Protein AF-A0A9P5WS89-F1 (afdb_monomer)

pLDDT: mean 82.89, std 13.04, range [36.84, 94.75]

Secondary structure (DSSP, 8-state):
-HHHHHHHHHHHHHHHHHHHHHHHHHHHHHHHHHHTS--HHHHHHHHHHHS-TT---EEEEEEEEEE-EEETTBSS--EEEEEEEETT--EEEEPPPEETTT--HHHHHHHH-GGGTS-TT-EEE--GGGHHHHHHHHHT-SS----PPPHHHHHHHHHHHHHHHHHHHHHHHHHHHH-GGG-SSS-EEES-HHHHHHHHHHHHHHHHHHHHHHHTT----TTTGGGPPTT-----

Sequence (236 aa):
MRKVKDFVQHRLGIIPVFLTVLYNLDGKLTSCLTEMCSSIKVRLLCSRPINPETFKHITLHVDGHDSRVAYRNADKSGFRTQVCCDMDSMMVFASQPAECHDFDDGTMLSKVAIDQKIHHLDCLALDGGYTLHLEGIIAASDTLTSIELSEEEKVRYDAVFSSLRSKIEGFFSDMQTTFAKFSYTLMNRVADRSVFSLQYKLCFLLCDIKRMVALCNISTEPHHSHWVQDDFDYPD

Nearest PDB structures (foldseek):
  6woo-assembly1_BB  TM=2.705E-01  e=7.087E+00  Saccharomyces cerevisiae
  7r81-assembly1_C2  TM=2.011E-01  e=6.314E+00  Neurospora crassa

Foldseek 3Di:
DVVVVVVVVVVVVVVVVVVVVLVVLLVVLLCCLQPVLDDPVRLQVLQQVLADPVDRHQFKEKDKAWFQEQEPNPPGWTWIKIWMATSLRQTNDIHQTDTPVVDDNLNNLLPRLVVVRDDLRHDYDYDPVNVVNVVVSQVVDPRDDDDDADPVNVVRCCVSVVVVVVVNVVLQVVLCVLEVNRDPVDYYYDHDSSVVSSQVSVSSSVSSVVSSCVVVVPDDDPVNVVVDDDNDYDDD

Structure (mmCIF, N/CA/C/O backbone):
data_AF-A0A9P5WS89-F1
#
_entry.id   AF-A0A9P5WS89-F1
#
loop_
_atom_site.group_PDB
_atom_site.id
_atom_site.type_symbol
_atom_site.label_atom_id
_atom_site.label_alt_id
_atom_site.label_comp_id
_atom_site.label_asym_id
_atom_site.label_entity_id
_atom_site.label_seq_id
_atom_site.pdbx_PDB_ins_code
_atom_site.Cartn_x
_atom_site.Cartn_y
_atom_site.Cartn_z
_atom_site.occupancy
_atom_site.B_iso_or_equiv
_atom_site.auth_seq_id
_atom_site.auth_comp_id
_atom_site.auth_asym_id
_atom_site.auth_atom_id
_atom_site.pdbx_PDB_model_num
ATOM 1 N N . MET A 1 1 ? 5.033 0.238 -51.485 1.00 46.91 1 MET A N 1
ATOM 2 C CA . MET A 1 1 ? 3.816 0.428 -50.656 1.00 46.91 1 MET A CA 1
ATOM 3 C C . MET A 1 1 ? 3.275 -0.847 -49.992 1.00 46.91 1 MET A C 1
ATOM 5 O O . MET A 1 1 ? 2.835 -0.727 -48.860 1.00 46.91 1 MET A O 1
ATOM 9 N N . ARG A 1 2 ? 3.327 -2.054 -50.594 1.00 39.31 2 ARG A N 1
ATOM 10 C CA . ARG A 1 2 ? 2.859 -3.302 -49.926 1.00 39.31 2 ARG A CA 1
ATOM 11 C C . ARG A 1 2 ? 3.582 -3.629 -48.605 1.00 39.31 2 ARG A C 1
ATOM 13 O O . ARG A 1 2 ? 2.917 -3.834 -47.604 1.00 39.31 2 ARG A O 1
ATOM 20 N N . LYS A 1 3 ? 4.916 -3.504 -48.554 1.00 41.97 3 LYS A N 1
ATOM 21 C CA . LYS A 1 3 ? 5.717 -3.759 -47.334 1.00 41.97 3 LYS A CA 1
ATOM 22 C C . LYS A 1 3 ? 5.404 -2.844 -46.134 1.00 41.97 3 LYS A C 1
ATOM 24 O O . LYS A 1 3 ? 5.711 -3.208 -45.009 1.00 41.97 3 LYS A O 1
ATOM 29 N N . VAL A 1 4 ? 4.798 -1.672 -46.355 1.00 43.00 4 VAL A N 1
ATOM 30 C CA . VAL A 1 4 ? 4.414 -0.743 -45.271 1.00 43.00 4 VAL A CA 1
ATOM 31 C C . VAL A 1 4 ? 3.049 -1.118 -44.689 1.00 43.00 4 VAL A C 1
ATOM 33 O O . VAL A 1 4 ? 2.860 -1.015 -43.484 1.00 43.00 4 VAL A O 1
ATOM 36 N N . LYS A 1 5 ? 2.120 -1.625 -45.514 1.00 36.84 5 LYS A N 1
ATOM 37 C CA . LYS A 1 5 ? 0.823 -2.124 -45.032 1.00 36.84 5 LYS A CA 1
ATOM 38 C C . LYS A 1 5 ? 0.985 -3.371 -44.163 1.00 36.84 5 LYS A C 1
ATOM 40 O O . LYS A 1 5 ? 0.418 -3.394 -43.079 1.00 36.84 5 LYS A O 1
ATOM 45 N N . ASP A 1 6 ? 1.827 -4.321 -44.568 1.00 40.44 6 ASP A N 1
ATOM 46 C CA . ASP A 1 6 ? 2.063 -5.541 -43.781 1.00 40.44 6 ASP A CA 1
ATOM 47 C C . ASP A 1 6 ? 2.766 -5.232 -42.443 1.00 40.44 6 ASP A C 1
ATOM 49 O O . ASP A 1 6 ? 2.432 -5.808 -41.412 1.00 40.44 6 ASP A O 1
ATOM 53 N N . PHE A 1 7 ? 3.674 -4.247 -42.417 1.00 44.00 7 PHE A N 1
ATOM 54 C CA . PHE A 1 7 ? 4.349 -3.802 -41.191 1.00 44.00 7 PHE A CA 1
ATOM 55 C C . PHE A 1 7 ? 3.406 -3.073 -40.216 1.00 44.00 7 PHE A C 1
ATOM 57 O O . PHE A 1 7 ? 3.477 -3.270 -39.001 1.00 44.00 7 PHE A O 1
ATOM 64 N N . VAL A 1 8 ? 2.492 -2.252 -40.742 1.00 45.72 8 VAL A N 1
ATOM 65 C CA . VAL A 1 8 ? 1.487 -1.529 -39.948 1.00 45.72 8 VAL A CA 1
ATOM 66 C C . VAL A 1 8 ? 0.415 -2.487 -39.421 1.00 45.72 8 VAL A C 1
ATOM 68 O O . VAL A 1 8 ? 0.040 -2.400 -38.256 1.00 45.72 8 VAL A O 1
ATOM 71 N N . GLN A 1 9 ? -0.021 -3.459 -40.222 1.00 43.34 9 GLN A N 1
ATOM 72 C CA . GLN A 1 9 ? -1.044 -4.431 -39.832 1.00 43.34 9 GLN A CA 1
ATOM 73 C C . GLN A 1 9 ? -0.523 -5.437 -38.788 1.00 43.34 9 GLN A C 1
ATOM 75 O O . GLN A 1 9 ? -1.257 -5.799 -37.870 1.00 43.34 9 GLN A O 1
ATOM 80 N N . HIS A 1 10 ? 0.766 -5.800 -38.840 1.00 47.44 10 HIS A N 1
ATOM 81 C CA . HIS A 1 10 ? 1.383 -6.659 -37.827 1.00 47.44 10 HIS A CA 1
ATOM 82 C C . HIS A 1 10 ? 1.580 -5.937 -36.482 1.00 47.44 10 HIS A C 1
ATOM 84 O O . HIS A 1 10 ? 1.310 -6.528 -35.439 1.00 47.44 10 HIS A O 1
ATOM 90 N N . ARG A 1 11 ? 1.970 -4.649 -36.473 1.00 45.53 11 ARG A N 1
ATOM 91 C CA . ARG A 1 11 ? 2.069 -3.858 -35.227 1.00 45.53 11 ARG A CA 1
ATOM 92 C C . ARG A 1 11 ? 0.707 -3.503 -34.629 1.00 45.53 11 ARG A C 1
ATOM 94 O O . ARG A 1 11 ? 0.563 -3.557 -33.412 1.00 45.53 11 ARG A O 1
ATOM 101 N N . LEU A 1 12 ? -0.295 -3.194 -35.454 1.00 46.31 12 LEU A N 1
ATOM 102 C CA . LEU A 1 12 ? -1.648 -2.878 -34.978 1.00 46.31 12 LEU A CA 1
ATOM 103 C C . LEU A 1 12 ? -2.380 -4.090 -34.386 1.00 46.31 12 LEU A C 1
ATOM 105 O O . LEU A 1 12 ? -3.271 -3.893 -33.573 1.00 46.31 12 LEU A O 1
ATOM 109 N N . GLY A 1 13 ? -2.003 -5.323 -34.745 1.00 48.78 13 GLY A N 1
ATOM 110 C CA . GLY A 1 13 ? -2.504 -6.542 -34.094 1.00 48.78 13 GLY A CA 1
ATOM 111 C C . GLY A 1 13 ? -1.768 -6.913 -32.798 1.00 48.78 13 GLY A C 1
ATOM 112 O O . GLY A 1 13 ? -2.362 -7.511 -31.907 1.00 48.78 13 GLY A O 1
ATOM 113 N N . ILE A 1 14 ? -0.494 -6.525 -32.659 1.00 53.91 14 ILE A N 1
ATOM 114 C CA . ILE A 1 14 ? 0.326 -6.802 -31.463 1.00 53.91 14 ILE A CA 1
ATOM 115 C C . ILE A 1 14 ? -0.012 -5.843 -30.313 1.00 53.91 14 ILE A C 1
ATOM 117 O O . ILE A 1 14 ? -0.029 -6.261 -29.158 1.00 53.91 14 ILE A O 1
ATOM 121 N N . ILE A 1 15 ? -0.326 -4.578 -30.612 1.00 57.75 15 ILE A N 1
ATOM 122 C CA . ILE A 1 15 ? -0.642 -3.563 -29.592 1.00 57.75 15 ILE A CA 1
ATOM 123 C C . ILE A 1 15 ? -1.869 -3.953 -28.732 1.00 57.75 15 ILE A C 1
ATOM 125 O O . ILE A 1 15 ? -1.746 -3.925 -27.509 1.00 57.75 15 ILE A O 1
ATOM 129 N N . PRO A 1 16 ? -3.014 -4.393 -29.296 1.00 61.62 16 PRO A N 1
ATOM 130 C CA . PRO A 1 16 ? -4.170 -4.830 -28.510 1.00 61.62 16 PRO A CA 1
ATOM 131 C C . PRO A 1 16 ? -3.878 -6.050 -27.634 1.00 61.62 16 PRO A C 1
ATOM 133 O O . PRO A 1 16 ? -4.325 -6.108 -26.490 1.00 61.62 16 PRO A O 1
ATOM 136 N N . VAL A 1 17 ? -3.109 -7.014 -28.149 1.00 65.69 17 VAL A N 1
ATOM 137 C CA . VAL A 1 17 ? -2.744 -8.231 -27.409 1.00 65.69 17 VAL A CA 1
ATOM 138 C C . VAL A 1 17 ? -1.813 -7.891 -26.249 1.00 65.69 17 VAL A C 1
ATOM 140 O O . VAL A 1 17 ? -2.052 -8.327 -25.128 1.00 65.69 17 VAL A O 1
ATOM 143 N N . PHE A 1 18 ? -0.794 -7.066 -26.488 1.00 67.50 18 PHE A N 1
ATOM 144 C CA . PHE A 1 18 ? 0.142 -6.635 -25.453 1.00 67.50 18 PHE A CA 1
ATOM 145 C C . PHE A 1 18 ? -0.557 -5.837 -24.345 1.00 67.50 18 PHE A C 1
ATOM 147 O O . PHE A 1 18 ? -0.382 -6.142 -23.169 1.00 67.50 18 PHE A O 1
ATOM 154 N N . LEU A 1 19 ? -1.427 -4.889 -24.708 1.00 67.75 19 LEU A N 1
ATOM 155 C CA . LEU A 1 19 ? -2.223 -4.129 -23.738 1.00 67.75 19 LEU A CA 1
ATOM 156 C C . LEU A 1 19 ? -3.156 -5.031 -22.921 1.00 67.75 19 LEU A C 1
ATOM 158 O O . LEU A 1 19 ? -3.284 -4.846 -21.714 1.00 67.75 1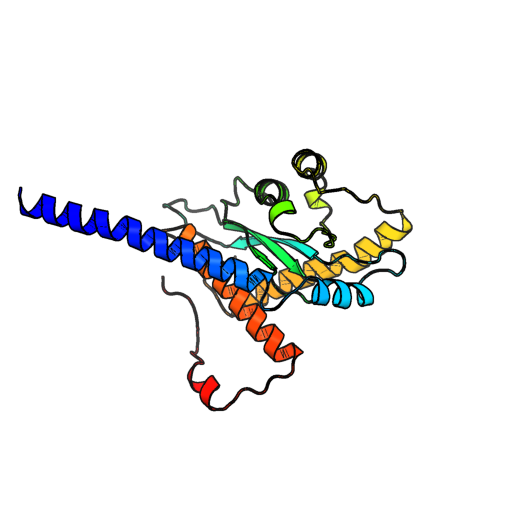9 LEU A O 1
ATOM 162 N N . THR A 1 20 ? -3.755 -6.042 -23.555 1.00 73.44 20 THR A N 1
ATOM 163 C CA . THR A 1 20 ? -4.607 -7.025 -22.871 1.00 73.44 20 THR A CA 1
ATOM 164 C C . THR A 1 20 ? -3.804 -7.869 -21.879 1.00 73.44 20 THR A C 1
ATOM 166 O O . THR A 1 20 ? -4.263 -8.117 -20.768 1.00 73.44 20 THR A O 1
ATOM 169 N N . VAL A 1 21 ? -2.590 -8.293 -22.245 1.00 77.19 21 VAL A N 1
ATOM 170 C CA . VAL A 1 21 ? -1.697 -9.041 -21.345 1.00 77.19 21 VAL A CA 1
ATOM 171 C C . VAL A 1 21 ? -1.290 -8.188 -20.145 1.00 77.19 21 VAL A C 1
ATOM 173 O O . VAL A 1 21 ? -1.387 -8.670 -19.018 1.00 77.19 21 VAL A O 1
ATOM 176 N N . LEU A 1 22 ? -0.893 -6.929 -20.362 1.00 79.31 22 LEU A N 1
ATOM 177 C CA . LEU A 1 22 ? -0.527 -6.020 -19.271 1.00 79.31 22 LEU A CA 1
ATOM 178 C C . LEU A 1 22 ? -1.706 -5.754 -18.333 1.00 79.31 22 LEU A C 1
ATOM 180 O O . LEU A 1 22 ? -1.543 -5.837 -17.120 1.00 79.31 22 LEU A O 1
ATOM 184 N N . TYR A 1 23 ? -2.897 -5.501 -18.879 1.00 81.56 23 TYR A N 1
ATOM 185 C CA . TYR A 1 23 ? -4.105 -5.284 -18.082 1.00 81.56 23 TYR A CA 1
ATOM 186 C C . TYR A 1 23 ? -4.472 -6.518 -17.246 1.00 81.56 23 TYR A C 1
ATOM 188 O O . TYR A 1 23 ? -4.736 -6.414 -16.049 1.00 81.56 23 TYR A O 1
ATOM 196 N N . ASN A 1 24 ? -4.423 -7.705 -17.855 1.00 87.62 24 ASN A N 1
ATOM 197 C CA . ASN A 1 24 ? -4.694 -8.958 -17.155 1.00 87.62 24 ASN A CA 1
ATOM 198 C C . ASN A 1 24 ? -3.660 -9.242 -16.059 1.00 87.62 24 ASN A C 1
ATOM 200 O O . ASN A 1 24 ? -4.013 -9.784 -15.012 1.00 87.62 24 ASN A O 1
ATOM 204 N N . LEU A 1 25 ? -2.389 -8.908 -16.293 1.00 90.75 25 LEU A N 1
ATOM 205 C CA . LEU A 1 25 ? -1.341 -9.066 -15.291 1.00 90.75 25 LEU A CA 1
ATOM 206 C C . LEU A 1 25 ? -1.520 -8.078 -14.135 1.00 90.75 25 LEU A C 1
ATOM 208 O O . LEU A 1 25 ? -1.396 -8.485 -12.984 1.00 90.75 25 LEU A O 1
ATOM 212 N N . ASP A 1 26 ? -1.870 -6.824 -14.425 1.00 91.38 26 ASP A N 1
ATOM 213 C CA . ASP A 1 26 ? -2.118 -5.802 -13.403 1.00 91.38 26 ASP A CA 1
ATOM 214 C C . ASP A 1 26 ? -3.264 -6.210 -12.477 1.00 91.38 26 ASP A C 1
ATOM 216 O O . ASP A 1 26 ? -3.110 -6.203 -11.256 1.00 91.38 26 ASP A O 1
ATOM 220 N N . GLY A 1 27 ? -4.379 -6.661 -13.061 1.00 91.25 27 GLY A N 1
ATOM 221 C CA . GLY A 1 27 ? -5.523 -7.162 -12.304 1.00 91.25 27 GLY A CA 1
ATOM 222 C C . GLY A 1 27 ? -5.1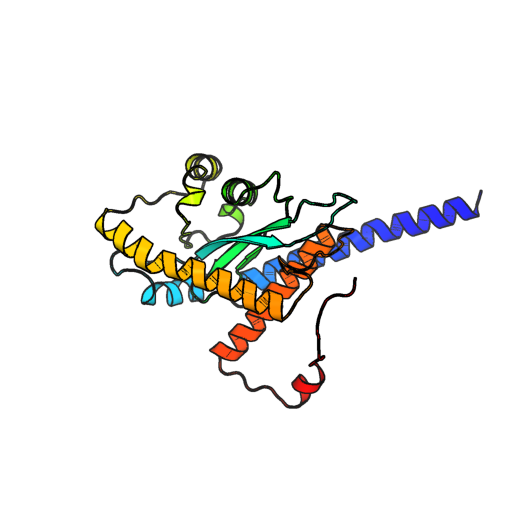63 -8.356 -11.417 1.00 91.25 27 GLY A C 1
ATOM 223 O O . GLY A 1 27 ? -5.574 -8.404 -10.258 1.00 91.25 27 GLY A O 1
ATOM 224 N N . LYS A 1 28 ? -4.343 -9.289 -11.922 1.00 93.88 28 LYS A N 1
ATOM 225 C CA . LYS A 1 28 ? -3.852 -10.431 -11.134 1.00 93.88 28 LYS A CA 1
ATOM 226 C C . LYS A 1 28 ? -2.951 -9.998 -9.984 1.00 93.88 28 LYS A C 1
ATOM 228 O O . LYS A 1 28 ? -3.161 -10.457 -8.870 1.00 93.88 28 LYS A O 1
ATOM 233 N N . LEU A 1 29 ? -1.979 -9.119 -10.231 1.00 94.75 29 LEU A N 1
ATOM 234 C CA . LEU A 1 29 ? -1.090 -8.618 -9.180 1.00 94.75 29 LEU A CA 1
ATOM 235 C C . LEU A 1 29 ? -1.874 -7.868 -8.104 1.00 94.75 29 LEU A C 1
ATOM 237 O O . LEU A 1 29 ? -1.637 -8.088 -6.922 1.00 94.75 29 LEU A O 1
ATOM 241 N N . THR A 1 30 ? -2.840 -7.037 -8.497 1.00 92.44 30 THR A N 1
ATOM 242 C CA . THR A 1 30 ? -3.718 -6.348 -7.546 1.00 92.44 30 THR A CA 1
ATOM 243 C C . THR A 1 30 ? -4.537 -7.331 -6.713 1.00 92.44 30 THR A C 1
ATOM 245 O O . THR A 1 30 ? -4.556 -7.188 -5.497 1.00 92.44 30 THR A O 1
ATOM 248 N N . SER A 1 31 ? -5.146 -8.353 -7.321 1.00 92.69 31 SER A N 1
ATOM 249 C CA . SER A 1 31 ? -5.863 -9.395 -6.570 1.00 92.69 31 SER A CA 1
ATOM 250 C C . SER A 1 31 ? -4.935 -10.138 -5.601 1.00 92.69 31 SER A C 1
ATOM 252 O O . SER A 1 31 ? -5.285 -10.305 -4.436 1.00 92.69 31 SER A O 1
ATOM 254 N N . CYS A 1 32 ? -3.722 -10.501 -6.031 1.00 94.75 32 CYS A N 1
ATOM 255 C CA . CYS A 1 32 ? -2.758 -11.167 -5.159 1.00 94.75 32 CYS A CA 1
ATOM 256 C C . CYS A 1 32 ? -2.331 -10.293 -3.969 1.00 94.75 32 CYS A C 1
ATOM 258 O O . CYS A 1 32 ? -2.314 -10.795 -2.850 1.00 94.75 32 CYS A O 1
ATOM 260 N N . LEU A 1 33 ? -2.030 -9.006 -4.178 1.00 93.56 33 LEU A N 1
ATOM 261 C CA . LEU A 1 33 ? -1.706 -8.080 -3.080 1.00 93.56 33 LEU A CA 1
ATOM 262 C C . LEU A 1 33 ? -2.858 -7.983 -2.070 1.00 93.56 33 LEU A C 1
ATOM 264 O O . LEU A 1 33 ? -2.650 -8.021 -0.863 1.00 93.56 33 LEU A O 1
ATOM 268 N N . THR A 1 34 ? -4.097 -7.923 -2.559 1.00 90.50 34 THR A N 1
ATOM 269 C CA . THR A 1 34 ? -5.268 -7.772 -1.690 1.00 90.50 34 THR A CA 1
ATOM 270 C C . THR A 1 34 ? -5.629 -9.047 -0.918 1.00 90.50 34 THR A C 1
ATOM 272 O O . THR A 1 34 ? -6.148 -8.942 0.192 1.00 90.50 34 THR A O 1
ATOM 275 N N . GLU A 1 35 ? -5.386 -10.236 -1.479 1.00 90.31 35 GLU A N 1
ATOM 276 C CA . GLU A 1 35 ? -5.994 -11.481 -0.977 1.00 90.31 35 GLU A CA 1
ATOM 277 C C . GLU A 1 35 ? -5.003 -12.572 -0.548 1.00 90.31 35 GLU A C 1
ATOM 279 O O . GLU A 1 35 ? -5.383 -13.480 0.192 1.00 90.31 35 GLU A O 1
ATOM 284 N N . MET A 1 36 ? -3.751 -12.542 -1.019 1.00 92.31 36 MET A N 1
ATOM 285 C CA . MET A 1 36 ? -2.836 -13.678 -0.852 1.00 92.31 36 MET A CA 1
ATOM 286 C C . MET A 1 36 ? -2.194 -13.719 0.537 1.00 92.31 36 MET A C 1
ATOM 288 O O . MET A 1 36 ? -2.180 -14.767 1.180 1.00 92.31 36 MET A O 1
ATOM 292 N N . CYS A 1 37 ? -1.657 -12.584 0.989 1.00 92.12 37 CYS A N 1
ATOM 293 C CA . CYS A 1 37 ? -0.942 -12.467 2.265 1.00 92.12 37 CYS A CA 1
ATOM 294 C C . CYS A 1 37 ? -1.752 -11.723 3.334 1.00 92.12 37 CYS A C 1
ATOM 296 O O . CYS A 1 37 ? -1.395 -11.753 4.507 1.00 92.12 37 CYS A O 1
ATOM 298 N N . SER A 1 38 ? -2.860 -11.090 2.942 1.00 92.69 38 SER A N 1
ATOM 299 C CA . SER A 1 38 ? -3.754 -10.363 3.835 1.00 92.69 38 SER A CA 1
ATOM 300 C C . SER A 1 38 ? -5.209 -10.726 3.545 1.00 92.69 38 SER A C 1
ATOM 302 O O . SER A 1 38 ? -5.584 -11.099 2.439 1.00 92.69 38 SER A O 1
ATOM 304 N N . SER A 1 39 ? -6.052 -10.659 4.569 1.00 93.19 39 SER A N 1
ATOM 305 C CA . SER A 1 39 ? -7.503 -10.812 4.435 1.00 93.19 39 SER A CA 1
ATOM 306 C C . SER A 1 39 ? -8.190 -10.012 5.526 1.00 93.19 39 SER A C 1
ATOM 308 O O . SER A 1 39 ? -7.588 -9.722 6.558 1.00 93.19 39 SER A O 1
ATOM 310 N N . ILE A 1 40 ? -9.478 -9.694 5.372 1.00 93.44 40 ILE A N 1
ATOM 311 C CA . ILE A 1 40 ? -10.196 -8.972 6.433 1.00 93.44 40 ILE A CA 1
ATOM 312 C C . ILE A 1 40 ? -10.147 -9.700 7.787 1.00 93.44 40 ILE A C 1
ATOM 314 O O . ILE A 1 40 ? -10.023 -9.062 8.827 1.00 93.44 40 ILE A O 1
ATOM 318 N N . LYS A 1 41 ? -10.163 -11.039 7.792 1.00 93.38 41 LYS A N 1
ATOM 319 C CA . LYS A 1 41 ? -10.047 -11.823 9.030 1.00 93.38 41 LYS A CA 1
ATOM 320 C C . LYS A 1 41 ? -8.678 -11.650 9.680 1.00 93.38 41 LYS A C 1
ATOM 322 O O . LYS A 1 41 ? -8.624 -11.420 10.881 1.00 93.38 41 LYS A O 1
ATOM 327 N N . VAL A 1 42 ? -7.603 -11.747 8.895 1.00 91.56 42 VAL A N 1
ATOM 328 C CA . VAL A 1 42 ? -6.228 -11.546 9.382 1.00 91.56 42 VAL A CA 1
ATOM 329 C C . VAL A 1 42 ? -6.078 -10.126 9.918 1.00 91.56 42 VAL A C 1
ATOM 331 O O . VAL A 1 42 ? -5.745 -9.952 11.083 1.00 91.56 42 VAL A O 1
ATOM 334 N N . ARG A 1 43 ? -6.471 -9.117 9.136 1.00 93.44 43 ARG A N 1
ATOM 335 C CA . ARG A 1 43 ? -6.364 -7.704 9.519 1.00 93.44 43 ARG A CA 1
ATOM 336 C C . ARG A 1 43 ? -7.095 -7.378 10.824 1.00 93.44 43 ARG A C 1
ATOM 338 O O . ARG A 1 43 ? -6.520 -6.730 11.691 1.00 93.44 43 ARG A O 1
ATOM 345 N N . LEU A 1 44 ? -8.317 -7.886 11.012 1.00 92.31 44 LEU A N 1
ATOM 346 C CA . LEU A 1 44 ? -9.084 -7.708 12.255 1.00 92.31 44 LEU A CA 1
ATOM 347 C C . LEU A 1 44 ? -8.507 -8.466 13.460 1.00 92.31 44 LEU A C 1
ATOM 349 O O . LEU A 1 44 ? -8.779 -8.098 14.604 1.00 92.31 44 LEU A O 1
ATOM 353 N N . LEU A 1 45 ? -7.787 -9.568 13.240 1.00 89.81 45 LEU A N 1
ATOM 354 C CA . LEU A 1 45 ? -7.125 -10.306 14.317 1.00 89.81 45 LEU A CA 1
ATOM 355 C C . LEU A 1 45 ? -5.830 -9.605 14.730 1.00 89.81 45 LEU A C 1
ATOM 357 O O . LEU A 1 45 ? -5.601 -9.431 15.925 1.00 89.81 45 LEU A O 1
ATOM 361 N N . CYS A 1 46 ? -5.042 -9.149 13.759 1.00 88.38 46 CYS A N 1
ATOM 362 C CA . CYS A 1 46 ? -3.747 -8.506 13.976 1.00 88.38 46 CYS A CA 1
ATOM 363 C C . CYS A 1 46 ? -3.876 -7.047 14.432 1.00 88.38 46 CYS A C 1
ATOM 365 O O . CYS A 1 46 ? -2.972 -6.515 15.068 1.00 88.38 46 CYS A O 1
ATOM 367 N N . SER A 1 47 ? -5.028 -6.410 14.208 1.00 87.62 47 SER A N 1
ATOM 368 C CA . SER A 1 47 ? -5.322 -5.080 14.746 1.00 87.62 47 SER A CA 1
ATOM 369 C C . SER A 1 47 ? -5.482 -5.071 16.270 1.00 87.62 47 SER A C 1
ATOM 371 O O . SER A 1 47 ? -5.113 -4.104 16.931 1.00 87.62 47 SER A O 1
ATOM 373 N N . ARG A 1 48 ? -6.039 -6.137 16.863 1.00 78.69 48 ARG A N 1
ATOM 374 C CA . ARG A 1 48 ? -6.406 -6.153 18.294 1.00 78.69 48 ARG A CA 1
ATOM 375 C C . ARG A 1 48 ? -5.223 -5.984 19.252 1.00 78.69 48 ARG A C 1
ATOM 377 O O . ARG A 1 48 ? -5.400 -5.260 20.223 1.00 78.69 48 ARG A O 1
ATOM 384 N N . PRO A 1 49 ? -4.058 -6.625 19.038 1.00 74.25 49 PRO A N 1
ATOM 385 C CA . PRO A 1 49 ? -2.912 -6.459 19.928 1.00 74.25 49 PRO A CA 1
ATOM 386 C C . PRO A 1 49 ? -2.229 -5.096 19.795 1.00 74.25 49 PRO A C 1
ATOM 388 O O . PRO A 1 49 ? -1.530 -4.685 20.714 1.00 74.25 49 PRO A O 1
ATOM 391 N N . ILE A 1 50 ? -2.380 -4.430 18.645 1.00 76.56 50 ILE A N 1
ATOM 392 C CA . ILE A 1 50 ? -1.678 -3.176 18.348 1.00 76.56 50 ILE A CA 1
ATOM 393 C C . ILE A 1 50 ? -2.520 -1.963 18.754 1.00 76.56 50 ILE A C 1
ATOM 395 O O . ILE A 1 50 ? -1.969 -0.933 19.141 1.00 76.56 50 ILE A O 1
ATOM 399 N N . ASN A 1 51 ? -3.846 -2.076 18.697 1.00 75.69 51 ASN A N 1
ATOM 400 C CA . ASN A 1 51 ? -4.710 -0.942 18.965 1.00 75.69 51 ASN A CA 1
ATOM 401 C C . ASN A 1 51 ? -4.953 -0.709 20.464 1.00 75.69 51 ASN A C 1
ATOM 403 O O . ASN A 1 51 ? -5.019 -1.659 21.247 1.00 75.69 51 ASN A O 1
ATOM 407 N N . PRO A 1 52 ? -5.170 0.554 20.869 1.00 70.50 52 PRO A N 1
ATOM 408 C CA . PRO A 1 52 ? -5.647 0.884 22.207 1.00 70.50 52 PRO A CA 1
ATOM 409 C C . PRO A 1 52 ? -6.947 0.159 22.580 1.00 70.50 52 PRO A C 1
ATOM 411 O O . PRO A 1 52 ? -7.822 -0.005 21.738 1.00 70.50 52 PRO A O 1
ATOM 414 N N . GLU A 1 53 ? -7.154 -0.171 23.860 1.00 68.62 53 GLU A N 1
ATOM 415 C CA . GLU A 1 53 ? -8.380 -0.860 24.322 1.00 68.62 53 GLU A CA 1
ATOM 416 C C . GLU A 1 53 ? -9.687 -0.126 23.964 1.00 68.62 53 GLU A C 1
ATOM 418 O O . GLU A 1 53 ? -10.722 -0.757 23.738 1.00 68.62 53 GLU A O 1
ATOM 423 N N . THR A 1 54 ? -9.645 1.207 23.892 1.00 67.62 54 THR A N 1
ATOM 424 C CA . THR A 1 54 ? -10.785 2.055 23.512 1.00 67.62 54 THR A CA 1
ATOM 425 C C . THR A 1 54 ? -11.051 2.054 22.004 1.00 67.62 54 THR A C 1
ATOM 427 O O . THR A 1 54 ? -12.163 2.354 21.580 1.00 67.62 54 THR A O 1
ATOM 430 N N . PHE A 1 55 ? -10.077 1.636 21.190 1.00 68.81 55 PHE A N 1
ATOM 431 C CA . PHE A 1 55 ? -10.097 1.748 19.737 1.00 68.81 55 PHE A CA 1
ATOM 432 C C . PHE A 1 55 ? -9.957 0.370 19.079 1.00 68.81 55 PHE A C 1
ATOM 434 O O . PHE A 1 55 ? -8.885 -0.215 19.015 1.00 68.81 55 PHE A O 1
ATOM 441 N N . LYS A 1 56 ? -11.054 -0.218 18.595 1.00 69.06 56 LYS A N 1
ATOM 442 C CA . LYS A 1 56 ? -11.057 -1.674 18.349 1.00 69.06 56 LYS A CA 1
ATOM 443 C C . LYS A 1 56 ? -10.299 -2.160 17.105 1.00 69.06 56 LYS A C 1
ATOM 445 O O . LYS A 1 56 ? -9.935 -3.336 17.081 1.00 69.06 56 LYS A O 1
ATOM 450 N N . HIS A 1 57 ? -10.116 -1.354 16.053 1.00 80.81 57 HIS A N 1
ATOM 451 C CA . HIS A 1 57 ? -9.899 -1.963 14.730 1.00 80.81 57 HIS A CA 1
ATOM 452 C C . HIS A 1 57 ? -9.213 -1.118 13.641 1.00 80.81 57 HIS A C 1
ATOM 454 O O . HIS A 1 57 ? -9.567 -1.309 12.488 1.00 80.81 57 HIS A O 1
ATOM 460 N N . ILE A 1 58 ? -8.200 -0.280 13.925 1.00 88.94 58 ILE A N 1
ATOM 461 C CA . ILE A 1 58 ? -7.282 0.146 12.840 1.00 88.94 58 ILE A CA 1
ATOM 462 C C . ILE A 1 58 ? -6.735 -1.111 12.170 1.00 88.94 58 ILE A C 1
ATOM 464 O O . ILE A 1 58 ? -6.050 -1.902 12.818 1.00 88.94 58 ILE A O 1
ATOM 468 N N . THR A 1 59 ? -7.080 -1.311 10.905 1.00 92.38 59 THR A N 1
ATOM 469 C CA . THR A 1 59 ? -6.661 -2.480 10.127 1.00 92.38 59 THR A CA 1
ATOM 470 C C . THR A 1 59 ? -5.647 -2.120 9.061 1.00 92.38 59 THR A C 1
ATOM 472 O O . THR A 1 59 ? -4.906 -2.999 8.620 1.00 92.38 59 THR A O 1
ATOM 475 N N . LEU A 1 60 ? -5.637 -0.856 8.640 1.00 93.06 60 LEU A N 1
ATOM 476 C CA . LEU A 1 60 ? -4.884 -0.367 7.501 1.00 93.06 60 LEU A CA 1
ATOM 477 C C . LEU A 1 60 ? -4.236 0.982 7.808 1.00 93.06 60 LEU A C 1
ATOM 479 O O . LEU A 1 60 ? -4.809 1.828 8.495 1.00 93.06 60 LEU A O 1
ATOM 483 N N . HIS A 1 61 ? -3.074 1.193 7.208 1.00 91.00 61 HIS A N 1
ATOM 484 C CA . HIS A 1 61 ? -2.357 2.460 7.167 1.00 91.00 61 HIS A CA 1
ATOM 485 C C . HIS A 1 61 ? -1.976 2.761 5.714 1.00 91.00 61 HIS A C 1
ATOM 487 O O . HIS A 1 61 ? -1.665 1.841 4.956 1.00 91.00 61 HIS A O 1
ATOM 493 N N . VAL A 1 62 ? -1.956 4.038 5.324 1.00 91.44 62 VAL A N 1
ATOM 494 C CA . VAL A 1 62 ? -1.493 4.462 3.991 1.00 91.44 62 VAL A CA 1
ATOM 495 C C . VAL A 1 62 ? -0.287 5.377 4.075 1.00 91.44 62 VAL A C 1
ATOM 497 O O . VAL A 1 62 ? -0.190 6.197 4.983 1.00 91.44 62 VAL A O 1
ATOM 500 N N . ASP A 1 63 ? 0.608 5.260 3.101 1.00 91.25 63 ASP A N 1
ATOM 501 C CA . ASP A 1 63 ? 1.706 6.211 2.945 1.00 91.25 63 ASP A CA 1
ATOM 502 C C . ASP A 1 63 ? 2.078 6.430 1.476 1.00 91.25 63 ASP A C 1
ATOM 504 O O . ASP A 1 63 ? 1.697 5.642 0.602 1.00 91.25 63 ASP A O 1
ATOM 508 N N . GLY A 1 64 ? 2.799 7.512 1.207 1.00 91.12 64 GLY A N 1
ATOM 509 C CA . GLY A 1 64 ? 3.384 7.804 -0.092 1.00 91.12 64 GLY A CA 1
ATOM 510 C C . GLY A 1 64 ? 4.801 7.249 -0.201 1.00 91.12 64 GLY A C 1
ATOM 511 O O . GLY A 1 64 ? 5.642 7.466 0.666 1.00 91.12 64 GLY A O 1
ATOM 512 N N . HIS A 1 65 ? 5.099 6.561 -1.301 1.00 91.44 65 HIS A N 1
ATOM 513 C CA . HIS A 1 65 ? 6.469 6.202 -1.659 1.00 91.44 65 HIS A CA 1
ATOM 514 C C . HIS A 1 65 ? 6.962 7.022 -2.842 1.00 91.44 65 HIS A C 1
ATOM 516 O O . HIS A 1 65 ? 6.338 7.012 -3.906 1.00 91.44 65 HIS A O 1
ATOM 522 N N . ASP A 1 66 ? 8.117 7.662 -2.671 1.00 90.31 66 ASP A N 1
ATOM 523 C CA . ASP A 1 66 ? 8.802 8.388 -3.733 1.00 90.31 66 ASP A CA 1
ATOM 524 C C . ASP A 1 66 ? 9.916 7.534 -4.358 1.00 90.31 66 ASP A C 1
ATOM 526 O O . ASP A 1 66 ? 10.878 7.118 -3.710 1.00 90.31 66 ASP A O 1
ATOM 530 N N . SER A 1 67 ? 9.806 7.314 -5.665 1.00 89.38 67 SER A N 1
ATOM 531 C CA . SER A 1 67 ? 10.813 6.666 -6.503 1.00 89.38 67 SER A CA 1
ATOM 532 C C . SER A 1 67 ? 11.522 7.697 -7.374 1.00 89.38 67 SER A C 1
ATOM 534 O O . SER A 1 67 ? 10.881 8.514 -8.044 1.00 89.38 67 SER A O 1
ATOM 536 N N . ARG A 1 68 ? 12.857 7.648 -7.436 1.00 88.25 68 ARG A N 1
ATOM 537 C CA . ARG A 1 68 ? 13.631 8.588 -8.253 1.00 88.25 68 ARG A CA 1
ATOM 538 C C . ARG A 1 68 ? 13.696 8.108 -9.700 1.00 88.25 68 ARG A C 1
ATOM 540 O O . ARG A 1 68 ? 14.517 7.277 -10.077 1.00 88.25 68 ARG A O 1
ATOM 547 N N . VAL A 1 69 ? 12.820 8.670 -10.524 1.00 86.81 69 VAL A N 1
ATOM 548 C CA . VAL A 1 69 ? 12.626 8.265 -11.918 1.00 86.81 69 VAL A CA 1
ATOM 549 C C . VAL A 1 69 ? 12.865 9.440 -12.865 1.00 86.81 69 VAL A C 1
ATOM 551 O O . VAL A 1 69 ? 12.494 10.568 -12.567 1.00 86.81 69 VAL A O 1
ATOM 554 N N . ALA A 1 70 ? 13.470 9.168 -14.020 1.00 84.88 70 ALA A N 1
ATOM 555 C CA . ALA A 1 70 ? 13.480 10.052 -15.179 1.00 84.88 70 ALA A CA 1
ATOM 556 C C . ALA A 1 70 ? 12.468 9.524 -16.206 1.00 84.88 70 ALA A C 1
ATOM 558 O O . ALA A 1 70 ? 12.679 8.472 -16.822 1.00 84.88 70 ALA A O 1
ATOM 559 N N . TYR A 1 71 ? 11.361 10.246 -16.382 1.00 81.38 71 TYR A N 1
ATOM 560 C CA . TYR A 1 71 ? 10.265 9.872 -17.277 1.00 81.38 71 TYR A CA 1
ATOM 561 C C . TYR A 1 71 ? 10.172 10.846 -18.455 1.00 81.38 71 TYR A C 1
ATOM 563 O O . TYR A 1 71 ? 10.145 12.059 -18.267 1.00 81.38 71 TYR A O 1
ATOM 571 N N . ARG A 1 72 ? 10.126 10.324 -19.691 1.00 69.94 72 ARG A N 1
ATOM 572 C CA . ARG A 1 72 ? 9.943 11.110 -20.935 1.00 69.94 72 ARG A CA 1
ATOM 573 C C . ARG A 1 72 ? 10.864 12.340 -21.076 1.00 69.94 72 ARG A C 1
ATOM 575 O O . ARG A 1 72 ? 10.437 13.375 -21.578 1.00 69.94 72 ARG A O 1
ATOM 582 N N . ASN A 1 73 ? 12.135 12.207 -20.691 1.00 59.09 73 ASN A N 1
ATOM 583 C CA . ASN A 1 73 ? 13.155 13.271 -20.733 1.00 59.09 73 ASN A CA 1
ATOM 584 C C . ASN A 1 73 ? 12.919 14.446 -19.762 1.00 59.09 73 ASN A C 1
ATOM 586 O O . ASN A 1 73 ? 13.535 15.497 -19.921 1.00 59.09 73 ASN A O 1
ATOM 590 N N . ALA A 1 74 ? 12.048 14.290 -18.762 1.00 60.41 74 ALA A N 1
ATOM 591 C CA . ALA A 1 74 ? 12.007 15.201 -17.627 1.00 60.41 74 ALA A CA 1
ATOM 592 C C . ALA A 1 74 ? 13.134 14.827 -16.653 1.00 60.41 74 ALA A C 1
ATOM 594 O O . ALA A 1 74 ? 13.157 13.725 -16.106 1.00 60.41 74 ALA A O 1
ATOM 595 N N . ASP A 1 75 ? 14.076 15.744 -16.444 1.00 56.09 75 ASP A N 1
ATOM 596 C CA . ASP A 1 75 ? 15.306 15.467 -15.691 1.00 56.09 75 ASP A CA 1
ATOM 597 C C . ASP A 1 75 ? 15.111 15.384 -14.163 1.00 56.09 75 ASP A C 1
ATOM 599 O O . ASP A 1 75 ? 16.082 15.115 -13.452 1.00 56.09 75 ASP A O 1
ATOM 603 N N . LYS A 1 76 ? 13.913 15.674 -13.614 1.00 58.62 76 LYS A N 1
ATOM 604 C CA . LYS A 1 76 ? 13.778 15.945 -12.163 1.00 58.62 76 LYS A CA 1
ATOM 605 C C . LYS A 1 76 ? 12.483 15.538 -11.444 1.00 58.62 76 LYS A C 1
ATOM 607 O O . LYS A 1 76 ? 12.438 15.740 -10.233 1.00 58.62 76 LYS A O 1
ATOM 612 N N . SER A 1 77 ? 11.462 14.973 -12.090 1.00 66.25 77 SER A N 1
ATOM 613 C CA . SER A 1 77 ? 10.254 14.530 -11.369 1.00 66.25 77 SER A CA 1
ATOM 614 C C . SER A 1 77 ? 10.264 13.018 -11.156 1.00 66.25 77 SER A C 1
ATOM 616 O O . SER A 1 77 ? 10.114 12.239 -12.092 1.00 66.25 77 SER A O 1
ATOM 618 N N . GLY A 1 78 ? 10.453 12.608 -9.898 1.00 87.56 78 GLY A N 1
ATOM 619 C CA . GLY A 1 78 ? 10.234 11.227 -9.484 1.00 87.56 78 GLY A CA 1
ATOM 620 C C . GLY A 1 78 ? 8.764 10.821 -9.592 1.00 87.56 78 GLY A C 1
ATOM 621 O O . GLY A 1 78 ? 7.893 11.626 -9.943 1.00 87.56 78 GLY A O 1
ATOM 622 N N . PHE A 1 79 ? 8.494 9.563 -9.268 1.00 91.75 79 PHE A N 1
ATOM 623 C CA . PHE A 1 79 ? 7.133 9.074 -9.120 1.00 91.75 79 PHE A CA 1
ATOM 624 C C . PHE A 1 79 ? 6.763 8.906 -7.659 1.00 91.75 79 PHE A C 1
ATOM 626 O O . PHE A 1 79 ? 7.495 8.259 -6.918 1.00 91.75 79 PHE A O 1
ATOM 633 N N . ARG A 1 80 ? 5.589 9.415 -7.294 1.00 92.12 80 ARG A N 1
ATOM 634 C CA . ARG A 1 80 ? 4.909 9.110 -6.046 1.00 92.12 80 ARG A CA 1
ATOM 635 C C . ARG A 1 80 ? 3.902 7.997 -6.275 1.00 92.12 80 ARG A C 1
ATOM 637 O O . ARG A 1 80 ? 3.124 8.050 -7.229 1.00 92.12 80 ARG A O 1
ATOM 644 N N . THR A 1 81 ? 3.892 7.012 -5.391 1.00 93.44 81 THR A N 1
ATOM 645 C CA . THR A 1 81 ? 2.892 5.941 -5.368 1.00 93.44 81 THR A CA 1
ATOM 646 C C . THR A 1 81 ? 2.250 5.893 -3.993 1.00 93.44 81 THR A C 1
ATOM 648 O O . THR A 1 81 ? 2.956 5.770 -2.999 1.00 93.44 81 THR A O 1
ATOM 651 N N . GLN A 1 82 ? 0.920 5.969 -3.927 1.00 93.88 82 GLN A N 1
ATOM 652 C CA . GLN A 1 82 ? 0.203 5.740 -2.677 1.00 93.88 82 GLN A CA 1
ATOM 653 C C . GLN A 1 82 ? 0.149 4.243 -2.424 1.00 93.88 82 GLN A C 1
ATOM 655 O O . GLN A 1 82 ? -0.309 3.481 -3.281 1.00 93.88 82 GLN A O 1
ATOM 660 N N . VAL A 1 83 ? 0.557 3.826 -1.239 1.00 93.69 83 VAL A N 1
ATOM 661 C CA . VAL A 1 83 ? 0.473 2.436 -0.810 1.00 93.69 83 VAL A CA 1
ATOM 662 C C . VAL A 1 83 ? -0.434 2.319 0.402 1.00 93.69 83 VAL A C 1
ATOM 664 O O . VAL A 1 83 ? -0.632 3.281 1.145 1.00 93.69 83 VAL A O 1
ATOM 667 N N . CYS A 1 84 ? -0.995 1.133 0.588 1.00 93.69 84 CYS A N 1
ATOM 668 C CA . CYS A 1 84 ? -1.778 0.772 1.757 1.00 93.69 84 CYS A CA 1
ATOM 669 C C . CYS A 1 84 ? -1.264 -0.563 2.285 1.00 93.69 84 CYS A C 1
ATOM 671 O O . CYS A 1 84 ? -1.181 -1.537 1.530 1.00 93.69 84 CYS A O 1
ATOM 673 N N . CYS A 1 85 ? -0.932 -0.598 3.569 1.00 93.50 85 CYS A N 1
ATOM 674 C CA . CYS A 1 85 ? -0.450 -1.784 4.253 1.00 93.50 85 CYS A CA 1
ATOM 675 C C . CYS A 1 85 ? -1.347 -2.132 5.436 1.00 93.50 85 CYS A C 1
ATOM 677 O O . CYS A 1 85 ? -1.988 -1.260 6.029 1.00 93.50 85 CYS A O 1
ATOM 679 N N . ASP A 1 86 ? -1.370 -3.407 5.805 1.00 92.94 86 ASP A N 1
ATOM 680 C CA . ASP A 1 86 ? -2.008 -3.827 7.045 1.00 92.94 86 ASP A CA 1
ATOM 681 C C . ASP A 1 86 ? -1.096 -3.672 8.271 1.00 92.94 86 ASP A C 1
ATOM 683 O O . ASP A 1 86 ? 0.056 -3.232 8.196 1.00 92.94 86 ASP A O 1
ATOM 687 N N . MET A 1 87 ? -1.633 -4.033 9.435 1.00 89.44 87 MET A N 1
ATOM 688 C CA . MET A 1 87 ? -0.944 -3.903 10.719 1.00 89.44 87 MET A CA 1
ATOM 689 C C . MET A 1 87 ? 0.267 -4.837 10.882 1.00 89.44 87 MET A C 1
ATOM 691 O O . MET A 1 87 ? 1.158 -4.540 11.686 1.00 89.44 87 MET A O 1
ATOM 695 N N . ASP A 1 88 ? 0.344 -5.901 10.079 1.00 89.31 88 ASP A N 1
ATOM 696 C CA . ASP A 1 88 ? 1.507 -6.784 9.972 1.00 89.31 88 ASP A CA 1
ATOM 697 C C . ASP A 1 88 ? 2.454 -6.349 8.853 1.00 89.31 88 ASP A C 1
ATOM 699 O O . ASP A 1 88 ? 3.388 -7.082 8.541 1.00 89.31 88 ASP A O 1
ATOM 703 N N . SER A 1 89 ? 2.268 -5.150 8.294 1.00 89.75 89 SER A N 1
ATOM 704 C CA . SER A 1 89 ? 3.045 -4.567 7.193 1.00 89.75 89 SER A CA 1
ATOM 705 C C . SER A 1 89 ? 3.089 -5.438 5.931 1.00 89.75 89 SER A C 1
ATOM 707 O O . SER A 1 89 ? 4.118 -5.484 5.255 1.00 89.75 89 SER A O 1
ATOM 709 N N . MET A 1 90 ? 1.983 -6.119 5.622 1.00 93.06 90 MET A N 1
ATOM 710 C CA . MET A 1 90 ? 1.735 -6.676 4.289 1.00 93.06 90 MET A CA 1
ATOM 711 C C . MET A 1 90 ? 1.143 -5.597 3.387 1.00 93.06 90 MET A C 1
ATOM 713 O O . MET A 1 90 ? 0.278 -4.8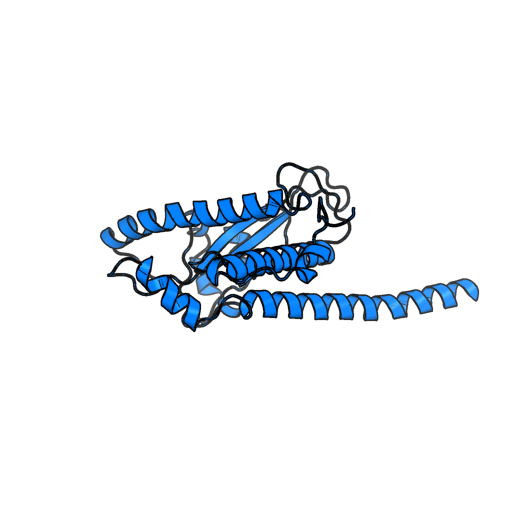29 3.822 1.00 93.06 90 MET A O 1
ATOM 717 N N . MET A 1 91 ? 1.584 -5.538 2.135 1.00 94.00 91 MET A N 1
ATOM 718 C CA . MET A 1 91 ? 1.089 -4.575 1.156 1.00 94.00 91 MET A CA 1
ATOM 719 C C . MET A 1 91 ? -0.234 -5.038 0.549 1.00 94.00 91 MET A C 1
ATOM 721 O O . MET A 1 91 ? -0.309 -5.980 -0.228 1.00 94.00 91 MET A O 1
ATOM 725 N N . VAL A 1 92 ? -1.305 -4.312 0.853 1.00 94.44 92 VAL A N 1
ATOM 726 C CA . VAL A 1 92 ? -2.660 -4.644 0.389 1.00 94.44 92 VAL A CA 1
ATOM 727 C C . VAL A 1 92 ? -2.957 -3.983 -0.956 1.00 94.44 92 VAL A C 1
ATOM 729 O O . VAL A 1 92 ? -3.708 -4.511 -1.783 1.00 94.44 92 VAL A O 1
ATOM 732 N N . PHE A 1 93 ? -2.380 -2.801 -1.178 1.00 91.69 93 PHE A N 1
ATOM 733 C CA . PHE A 1 93 ? -2.656 -1.988 -2.351 1.00 91.69 93 PHE A CA 1
ATOM 734 C C . PHE A 1 93 ? -1.497 -1.043 -2.689 1.00 91.69 93 PHE A C 1
ATOM 736 O O . PHE A 1 93 ? -0.825 -0.508 -1.810 1.00 91.69 93 PHE A O 1
ATOM 743 N N . ALA A 1 94 ? -1.339 -0.783 -3.989 1.00 93.25 94 ALA A N 1
ATOM 744 C CA . ALA A 1 94 ? -0.489 0.266 -4.534 1.00 93.25 94 ALA A CA 1
ATOM 745 C C . ALA A 1 94 ? -1.212 0.975 -5.685 1.00 93.25 94 ALA A C 1
ATOM 747 O O . ALA A 1 94 ? -1.776 0.323 -6.577 1.00 93.25 94 ALA A O 1
ATOM 748 N N . SER A 1 95 ? -1.195 2.306 -5.672 1.00 93.62 95 SER A N 1
ATOM 749 C CA . SER A 1 95 ? -1.811 3.130 -6.705 1.00 93.62 95 SER A CA 1
ATOM 750 C C . SER A 1 95 ? -1.038 3.075 -8.017 1.00 93.62 95 SER A C 1
ATOM 752 O O . SER A 1 95 ? 0.068 2.545 -8.116 1.00 93.62 95 SER A O 1
ATOM 754 N N . GLN A 1 96 ? -1.614 3.683 -9.053 1.00 92.75 96 GLN A N 1
ATOM 755 C CA . GLN A 1 96 ? -0.800 4.085 -10.191 1.00 92.75 96 GLN A CA 1
ATOM 756 C C . GLN A 1 96 ? 0.189 5.174 -9.739 1.00 92.75 96 GLN A C 1
ATOM 758 O O . GLN A 1 96 ? -0.203 6.042 -8.950 1.00 92.75 96 GLN A O 1
ATOM 763 N N . PRO A 1 97 ? 1.443 5.140 -10.215 1.00 92.69 97 PRO A N 1
ATOM 764 C CA . PRO A 1 97 ? 2.423 6.176 -9.922 1.00 92.69 97 PRO A CA 1
ATOM 765 C C . PRO A 1 97 ? 2.022 7.502 -10.584 1.00 92.69 97 PRO A C 1
ATOM 767 O O . PRO A 1 97 ? 1.522 7.530 -11.717 1.00 92.69 97 PRO A O 1
ATOM 770 N N . ALA A 1 98 ? 2.283 8.611 -9.907 1.00 92.19 98 ALA A N 1
ATOM 771 C CA . ALA A 1 98 ? 2.082 9.960 -10.424 1.00 92.19 98 ALA A CA 1
ATOM 772 C C . ALA A 1 98 ? 3.342 10.809 -10.218 1.00 92.19 98 ALA A C 1
ATOM 774 O O . ALA A 1 98 ? 4.238 10.422 -9.483 1.00 92.19 98 ALA A O 1
ATOM 775 N N . GLU A 1 99 ? 3.468 11.937 -10.908 1.00 90.38 99 GLU A N 1
ATOM 776 C CA . GLU A 1 99 ? 4.686 12.757 -10.847 1.00 90.38 99 GLU A CA 1
ATOM 777 C C . GLU A 1 99 ? 4.752 13.532 -9.525 1.00 90.38 99 GLU A C 1
ATOM 779 O O . GLU A 1 99 ? 3.844 14.305 -9.237 1.00 90.38 99 GLU A O 1
ATOM 784 N N . CYS A 1 100 ? 5.827 13.378 -8.740 1.00 89.50 100 CYS A N 1
ATOM 785 C CA . CYS A 1 100 ? 5.927 13.966 -7.389 1.00 89.50 100 CYS A CA 1
ATOM 786 C C . CYS A 1 100 ? 5.720 15.492 -7.357 1.00 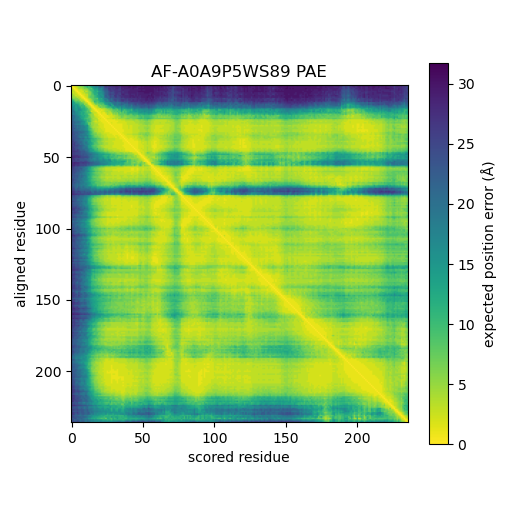89.50 100 CYS A C 1
ATOM 788 O O . CYS A 1 100 ? 5.311 16.035 -6.340 1.00 89.50 100 CYS A O 1
ATOM 790 N N . HIS A 1 101 ? 6.031 16.198 -8.450 1.00 86.69 101 HIS A N 1
ATOM 791 C CA . HIS A 1 101 ? 5.846 17.651 -8.538 1.00 86.69 101 HIS A CA 1
ATOM 792 C C . HIS A 1 101 ? 4.368 18.062 -8.445 1.00 86.69 101 HIS A C 1
ATOM 794 O O . HIS A 1 101 ? 4.057 19.096 -7.863 1.00 86.69 101 HIS A O 1
ATOM 800 N N . ASP A 1 102 ? 3.474 17.256 -9.021 1.00 87.50 102 ASP A N 1
ATOM 801 C CA . ASP A 1 102 ? 2.049 17.574 -9.145 1.00 87.50 102 ASP A CA 1
ATOM 802 C C . ASP A 1 102 ? 1.188 16.854 -8.095 1.00 87.50 102 ASP A C 1
ATOM 804 O O . ASP A 1 102 ? -0.017 17.098 -8.014 1.00 87.50 102 ASP A O 1
ATOM 808 N N . PHE A 1 103 ? 1.786 15.928 -7.341 1.00 89.62 103 PHE A N 1
ATOM 809 C CA . PHE A 1 103 ? 1.079 14.978 -6.492 1.00 89.62 103 PHE A CA 1
ATOM 810 C C . PHE A 1 103 ? 1.774 14.811 -5.145 1.00 89.62 103 PHE A C 1
ATOM 812 O O . PHE A 1 103 ? 2.832 14.189 -5.055 1.00 89.62 103 PHE A O 1
ATOM 819 N N . ASP A 1 104 ? 1.134 15.337 -4.105 1.00 89.75 104 ASP A N 1
ATOM 820 C CA . ASP A 1 104 ? 1.427 15.033 -2.705 1.00 89.75 104 ASP A CA 1
ATOM 821 C C . ASP A 1 104 ? 0.612 13.820 -2.207 1.00 89.75 104 ASP A C 1
ATOM 823 O O . ASP A 1 104 ? -0.192 13.242 -2.941 1.00 89.75 104 ASP A O 1
ATOM 827 N N . ASP A 1 105 ? 0.800 13.412 -0.951 1.00 87.88 105 ASP A N 1
ATOM 828 C CA . ASP A 1 105 ? 0.143 12.215 -0.408 1.00 87.88 105 ASP A CA 1
ATOM 829 C C . ASP A 1 105 ? -1.384 12.367 -0.337 1.00 87.88 105 ASP A C 1
ATOM 831 O O . ASP A 1 105 ? -2.140 11.456 -0.675 1.00 87.88 105 ASP A O 1
ATOM 835 N N . GLY A 1 106 ? -1.871 13.551 0.033 1.00 90.00 106 GLY A N 1
ATOM 836 C CA . GLY A 1 106 ? -3.301 13.813 0.148 1.00 90.00 106 GLY A CA 1
ATOM 837 C C . GLY A 1 106 ? -4.024 13.823 -1.199 1.00 90.00 106 GLY A C 1
ATOM 838 O O . GLY A 1 106 ? -5.103 13.235 -1.348 1.00 90.00 106 GLY A O 1
ATOM 839 N N . THR A 1 107 ? -3.420 14.437 -2.216 1.00 90.75 107 THR A N 1
ATOM 840 C CA . THR A 1 107 ? -3.924 14.416 -3.597 1.00 90.75 107 THR A CA 1
ATOM 841 C C . THR A 1 107 ? -3.846 13.023 -4.211 1.00 90.75 107 THR A C 1
ATOM 843 O O . THR A 1 107 ? -4.765 12.632 -4.937 1.00 90.75 107 THR A O 1
ATOM 846 N N . MET A 1 108 ? -2.805 12.249 -3.893 1.00 92.94 108 MET A N 1
ATOM 847 C CA . MET A 1 108 ? -2.700 10.849 -4.294 1.00 92.94 108 MET A CA 1
ATOM 848 C C . MET A 1 108 ? -3.825 10.010 -3.692 1.00 92.94 108 MET A C 1
ATOM 850 O O . MET A 1 108 ? -4.565 9.367 -4.443 1.00 92.94 108 MET A O 1
ATOM 854 N N . LEU A 1 109 ? -4.026 10.073 -2.373 1.00 92.12 109 LEU A N 1
ATOM 855 C CA . LEU A 1 109 ? -5.097 9.345 -1.690 1.00 92.12 109 LEU A CA 1
ATOM 856 C C . LEU A 1 109 ? -6.485 9.719 -2.231 1.00 92.12 109 LEU A C 1
ATOM 858 O O . LEU A 1 109 ? -7.303 8.838 -2.495 1.00 92.12 109 LEU A O 1
ATOM 862 N N . SER A 1 110 ? -6.720 11.007 -2.497 1.00 90.44 110 SER A N 1
ATOM 863 C CA . SER A 1 110 ? -7.984 11.499 -3.066 1.00 90.44 110 SER A CA 1
ATOM 864 C C . SER A 1 110 ? -8.306 10.902 -4.440 1.00 90.44 110 SER A C 1
ATOM 866 O O . SER A 1 110 ? -9.473 10.738 -4.788 1.00 90.44 110 SER A O 1
ATOM 868 N N . LYS A 1 111 ? -7.290 10.551 -5.237 1.00 90.06 111 LYS A N 1
ATOM 869 C CA . LYS A 1 111 ? -7.474 9.968 -6.578 1.00 90.06 111 LYS A CA 1
ATOM 870 C C . LYS A 1 111 ? -7.603 8.450 -6.589 1.00 90.06 111 LYS A C 1
ATOM 872 O O . LYS A 1 111 ? -8.036 7.891 -7.595 1.00 90.06 111 LYS A O 1
ATOM 877 N N . VAL A 1 112 ? -7.205 7.779 -5.512 1.00 88.75 112 VAL A N 1
ATOM 878 C CA . VAL A 1 112 ? -7.172 6.313 -5.439 1.00 88.75 112 VAL A CA 1
ATOM 879 C C . VAL A 1 112 ? -8.568 5.688 -5.350 1.00 88.75 112 VAL A C 1
ATOM 881 O O . VAL A 1 112 ? -8.707 4.518 -5.716 1.00 88.75 112 VAL A O 1
ATOM 884 N N . ALA A 1 113 ? -9.583 6.452 -4.920 1.00 88.62 113 ALA A N 1
ATOM 885 C CA . ALA A 1 113 ? -10.913 5.935 -4.578 1.00 88.62 113 ALA A CA 1
ATOM 886 C C . ALA A 1 113 ? -10.791 4.748 -3.605 1.00 88.62 113 ALA A C 1
ATOM 888 O O . ALA A 1 113 ? -11.116 3.603 -3.922 1.00 88.62 113 ALA A O 1
ATOM 889 N N . ILE A 1 114 ? -10.185 5.022 -2.441 1.00 90.06 114 ILE A N 1
ATOM 890 C CA . ILE A 1 114 ? -9.782 4.006 -1.457 1.00 90.06 114 ILE A CA 1
ATOM 891 C C . ILE A 1 114 ? -10.966 3.180 -0.943 1.00 90.06 114 ILE A C 1
ATOM 893 O O . ILE A 1 114 ? -10.811 1.998 -0.654 1.00 90.06 114 ILE A O 1
ATOM 897 N N . ASP A 1 115 ? -12.155 3.771 -0.913 1.00 90.50 115 ASP A N 1
ATOM 898 C CA . ASP A 1 115 ? -13.420 3.136 -0.556 1.00 90.50 115 ASP A CA 1
ATOM 899 C C . ASP A 1 115 ? -13.779 1.947 -1.456 1.00 90.50 115 ASP A C 1
ATOM 901 O O . ASP A 1 115 ? -14.339 0.956 -0.995 1.00 90.50 115 ASP A O 1
ATOM 905 N N . GLN A 1 116 ? -13.372 1.991 -2.724 1.00 90.06 116 GLN A N 1
ATOM 906 C CA . GLN A 1 116 ? -13.541 0.890 -3.675 1.00 90.06 116 GLN A CA 1
ATOM 907 C C . GLN A 1 116 ? -12.444 -0.181 -3.563 1.00 90.06 116 GLN A C 1
ATOM 909 O O . GLN A 1 116 ? -12.477 -1.177 -4.290 1.00 90.06 116 GLN A O 1
ATOM 914 N N . LYS A 1 117 ? -11.427 0.040 -2.722 1.00 89.44 117 LYS A N 1
ATOM 915 C CA . LYS A 1 117 ? -10.245 -0.830 -2.581 1.00 89.44 117 LYS A CA 1
ATOM 916 C C . LYS A 1 117 ? -10.191 -1.564 -1.249 1.00 89.44 117 LYS A C 1
ATOM 918 O O . LYS A 1 117 ? -9.473 -2.554 -1.146 1.00 89.44 117 LYS A O 1
ATOM 923 N N . ILE A 1 118 ? -10.914 -1.083 -0.245 1.00 90.69 118 ILE A N 1
ATOM 924 C CA . ILE A 1 118 ? -10.910 -1.643 1.105 1.00 90.69 118 ILE A CA 1
ATOM 925 C C . ILE A 1 118 ? -12.239 -2.330 1.414 1.00 90.69 118 ILE A C 1
ATOM 927 O O . ILE A 1 118 ? -13.254 -2.126 0.752 1.00 90.69 118 ILE A O 1
ATOM 931 N N . HIS A 1 119 ? -12.236 -3.186 2.427 1.00 92.69 119 HIS A N 1
ATOM 932 C CA . HIS A 1 119 ? -13.444 -3.838 2.905 1.00 92.69 119 HIS A CA 1
ATOM 933 C C . HIS A 1 119 ? -14.212 -2.884 3.829 1.00 92.69 119 HIS A C 1
ATOM 935 O O . HIS A 1 119 ? -13.603 -2.163 4.607 1.00 92.69 119 HIS A O 1
ATOM 941 N N . HIS A 1 120 ? -15.543 -2.962 3.875 1.00 90.81 120 HIS A N 1
ATOM 942 C CA . HIS A 1 120 ? -16.384 -2.125 4.756 1.00 90.81 120 HIS A CA 1
ATOM 943 C C . HIS A 1 120 ? -16.144 -2.304 6.275 1.00 90.81 120 HIS A C 1
ATOM 945 O O . HIS A 1 120 ? -16.791 -1.652 7.085 1.00 90.81 120 HIS A O 1
ATOM 951 N N . LEU A 1 121 ? -15.274 -3.240 6.666 1.00 91.62 121 LEU A N 1
ATOM 952 C CA . LEU A 1 121 ? -14.871 -3.471 8.06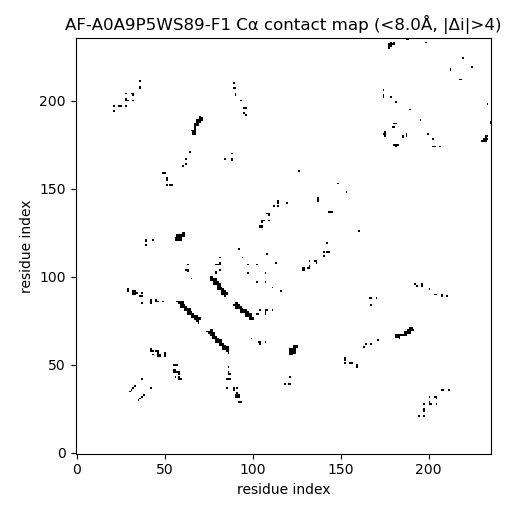0 1.00 91.62 121 LEU A CA 1
ATOM 953 C C . LEU A 1 121 ? -13.460 -2.943 8.334 1.00 91.62 121 LEU A C 1
ATOM 955 O O . LEU A 1 121 ? -12.975 -3.068 9.457 1.00 91.62 121 LEU A O 1
ATOM 959 N N . ASP A 1 122 ? -12.784 -2.427 7.308 1.00 92.75 122 ASP A N 1
ATOM 960 C CA . ASP A 1 122 ? -11.489 -1.804 7.478 1.00 92.75 122 ASP A CA 1
ATOM 961 C C . ASP A 1 122 ? -11.648 -0.433 8.129 1.00 92.75 122 ASP A C 1
ATOM 963 O O . ASP A 1 122 ? -12.520 0.350 7.757 1.00 92.75 122 ASP A O 1
ATOM 967 N N . CYS A 1 123 ? -10.761 -0.133 9.074 1.00 91.56 123 CYS A N 1
ATOM 968 C CA . CYS A 1 123 ? -10.563 1.220 9.571 1.00 91.56 123 CYS A CA 1
ATOM 969 C C . CYS A 1 123 ? -9.190 1.681 9.100 1.00 91.56 123 CYS A C 1
ATOM 971 O O . CYS A 1 123 ? -8.159 1.107 9.472 1.00 91.56 123 CYS A O 1
ATOM 973 N N . LEU A 1 124 ? -9.217 2.689 8.234 1.00 90.50 124 LEU A N 1
ATOM 974 C CA . LEU A 1 124 ? -8.037 3.325 7.688 1.00 90.50 124 LEU A CA 1
ATOM 975 C C . LEU A 1 124 ? -7.559 4.390 8.654 1.00 90.50 124 LEU A C 1
ATOM 977 O O . LEU A 1 124 ? -8.329 5.266 9.047 1.00 90.50 124 LEU A O 1
ATOM 981 N N . ALA A 1 125 ? -6.283 4.341 8.984 1.00 87.50 125 ALA A N 1
ATOM 982 C CA . ALA A 1 125 ? -5.671 5.374 9.779 1.00 87.50 125 ALA A CA 1
ATOM 983 C C . ALA A 1 125 ? -4.621 6.129 8.953 1.00 87.50 125 ALA A C 1
ATOM 985 O O . ALA A 1 125 ? -3.991 5.577 8.044 1.00 87.50 125 ALA A O 1
ATOM 986 N N . LEU A 1 126 ? -4.523 7.427 9.220 1.00 86.25 126 LEU A N 1
ATOM 987 C CA . LEU A 1 126 ? -3.897 8.424 8.359 1.00 86.25 126 LEU A CA 1
ATOM 988 C C . LEU A 1 126 ? -2.993 9.344 9.188 1.00 86.25 126 LEU A C 1
ATOM 990 O O . LEU A 1 126 ? -3.347 9.737 10.299 1.00 86.25 126 LEU A O 1
ATOM 994 N N . ASP A 1 127 ? -1.833 9.711 8.648 1.00 80.44 127 ASP A N 1
ATOM 995 C CA . ASP A 1 127 ? -0.977 10.734 9.265 1.00 80.44 127 ASP A CA 1
ATOM 996 C C . ASP A 1 127 ? -1.677 12.115 9.235 1.00 80.44 127 ASP A C 1
ATOM 998 O O . ASP A 1 127 ? -2.547 12.385 8.398 1.00 80.44 127 ASP A O 1
ATOM 1002 N N . GLY A 1 128 ? -1.278 13.031 10.118 1.00 78.00 128 GLY A N 1
ATOM 1003 C CA . GLY A 1 128 ? -1.810 14.391 10.197 1.00 78.00 128 GLY A CA 1
ATOM 1004 C C . GLY A 1 128 ? -1.679 15.175 8.885 1.00 78.00 128 GLY A C 1
ATOM 1005 O O . GLY A 1 128 ? -2.497 16.059 8.622 1.00 78.00 128 GLY A O 1
ATOM 1006 N N . GLY A 1 129 ? -0.728 14.808 8.018 1.00 81.38 129 GLY A N 1
ATOM 1007 C CA . GLY A 1 129 ? -0.568 15.382 6.676 1.00 81.38 129 GLY A CA 1
ATOM 1008 C C . GLY A 1 129 ? -1.784 15.203 5.755 1.00 81.38 129 GLY A C 1
ATOM 1009 O O . GLY A 1 129 ? -2.008 16.030 4.875 1.00 81.38 129 GLY A O 1
ATOM 1010 N N . TYR A 1 130 ? -2.623 14.188 5.989 1.00 87.69 130 TYR A N 1
ATOM 1011 C CA . TYR A 1 130 ? -3.814 13.927 5.173 1.00 87.69 130 TYR A CA 1
ATOM 1012 C C . TYR A 1 130 ? -5.036 14.753 5.597 1.00 87.69 130 TYR A C 1
ATOM 1014 O O . TYR A 1 130 ? -6.011 14.817 4.847 1.00 87.69 130 TYR A O 1
ATOM 1022 N N . THR A 1 131 ? -4.994 15.411 6.764 1.00 85.69 131 THR A N 1
ATOM 1023 C CA . THR A 1 131 ? -6.144 16.118 7.365 1.00 85.69 131 THR A CA 1
ATOM 1024 C C . THR A 1 131 ? -6.783 17.125 6.407 1.00 85.69 131 THR A C 1
ATOM 1026 O O . THR A 1 131 ? -8.004 17.219 6.332 1.00 85.69 131 THR A O 1
ATOM 1029 N N . LEU A 1 132 ? -5.965 17.818 5.607 1.00 88.31 132 LEU A N 1
ATOM 1030 C CA . LEU A 1 132 ? -6.409 18.822 4.632 1.00 88.31 132 LEU A CA 1
ATOM 1031 C C . LEU A 1 132 ? -7.259 18.250 3.483 1.00 88.31 132 LEU A C 1
ATOM 1033 O O . LEU A 1 132 ? -7.917 19.007 2.775 1.00 88.31 132 LEU A O 1
ATOM 1037 N N . HIS A 1 133 ? -7.248 16.930 3.289 1.00 90.75 133 HIS A N 1
ATOM 1038 C CA . HIS A 1 133 ? -7.924 16.249 2.183 1.00 90.75 133 HIS A CA 1
ATOM 1039 C C . HIS A 1 133 ? -9.108 15.387 2.642 1.00 90.75 133 HIS A C 1
ATOM 1041 O O . HIS A 1 133 ? -9.892 14.943 1.802 1.00 90.75 133 HIS A O 1
ATOM 1047 N N . LEU A 1 134 ? -9.271 15.165 3.954 1.00 89.56 134 LEU A N 1
ATOM 1048 C CA . LEU A 1 134 ? -10.275 14.241 4.496 1.00 89.56 134 LEU A CA 1
ATOM 1049 C C . LEU A 1 134 ? -11.700 14.631 4.122 1.00 89.56 134 LEU A C 1
ATOM 1051 O O . LEU A 1 134 ? -12.460 13.770 3.692 1.00 89.56 134 LEU A O 1
ATOM 1055 N N . GLU A 1 135 ? -12.052 15.913 4.237 1.00 90.56 135 GLU A N 1
ATOM 1056 C CA . GLU A 1 135 ? -13.399 16.385 3.895 1.00 90.56 135 GLU A CA 1
ATOM 1057 C C . GLU A 1 135 ? -13.748 16.074 2.437 1.00 90.56 135 GLU A C 1
ATOM 1059 O O . GLU A 1 135 ? -14.836 15.578 2.154 1.00 90.56 135 GLU A O 1
ATOM 1064 N N . GLY A 1 136 ? -12.805 16.296 1.516 1.00 91.69 136 GLY A N 1
ATOM 1065 C CA . GLY A 1 136 ? -12.990 15.998 0.097 1.00 91.69 136 GLY A CA 1
ATOM 1066 C C . GLY A 1 136 ? -13.088 14.499 -0.188 1.00 91.69 136 GLY A C 1
ATOM 1067 O O . GLY A 1 136 ? -13.935 14.084 -0.974 1.00 91.69 136 GLY A O 1
ATOM 1068 N N . ILE A 1 137 ? -12.257 13.685 0.472 1.00 91.38 137 ILE A N 1
ATOM 1069 C CA . ILE A 1 137 ? -12.273 12.221 0.334 1.00 91.38 137 ILE A CA 1
ATOM 1070 C C . ILE A 1 137 ? -13.598 11.643 0.838 1.00 91.38 137 ILE A C 1
ATOM 1072 O O . ILE A 1 137 ? -14.200 10.808 0.167 1.00 91.38 137 ILE A O 1
ATOM 1076 N N . ILE A 1 138 ? -14.065 12.102 2.000 1.00 93.00 138 ILE A N 1
ATOM 1077 C CA . ILE A 1 138 ? -15.316 11.643 2.609 1.00 93.00 138 ILE A CA 1
ATOM 1078 C C . ILE A 1 138 ? -16.508 12.109 1.774 1.00 93.00 138 ILE A C 1
ATOM 1080 O O . ILE A 1 138 ? -17.374 11.303 1.465 1.00 93.00 138 ILE A O 1
ATOM 1084 N N . ALA A 1 139 ? -16.535 13.371 1.336 1.00 93.00 139 ALA A N 1
ATOM 1085 C CA . ALA A 1 139 ? -17.620 13.887 0.499 1.00 93.00 139 ALA A CA 1
ATOM 1086 C C . ALA A 1 139 ? -17.721 13.189 -0.870 1.00 93.00 139 ALA A C 1
ATOM 1088 O O . ALA A 1 139 ? -18.787 13.195 -1.483 1.00 93.00 139 ALA A O 1
ATOM 1089 N N . ALA A 1 140 ? -16.622 12.607 -1.358 1.00 91.44 140 ALA A N 1
ATOM 1090 C CA . ALA A 1 140 ? -16.580 11.855 -2.608 1.00 91.44 140 ALA A CA 1
ATOM 1091 C C . ALA A 1 140 ? -16.955 10.369 -2.455 1.00 91.44 140 ALA A C 1
ATOM 1093 O O . ALA A 1 140 ? -17.044 9.678 -3.471 1.00 91.44 140 ALA A O 1
ATOM 1094 N N . SER A 1 141 ? -17.160 9.871 -1.230 1.00 91.75 141 SER A N 1
ATOM 1095 C CA . SER A 1 141 ? -17.495 8.470 -0.964 1.00 91.75 141 SER A CA 1
ATOM 1096 C C . SER A 1 141 ? -18.845 8.327 -0.270 1.00 91.75 141 SER A C 1
ATOM 1098 O O . SER A 1 141 ? -19.134 8.995 0.716 1.00 91.75 141 SER A O 1
ATOM 1100 N N . ASP A 1 142 ? -19.635 7.355 -0.721 1.00 89.00 142 ASP A N 1
ATOM 1101 C CA . ASP A 1 142 ? -20.904 6.998 -0.077 1.00 89.00 142 ASP A CA 1
ATOM 1102 C C . ASP A 1 142 ? -20.720 6.084 1.151 1.00 89.00 142 ASP A C 1
ATOM 1104 O O . ASP A 1 142 ? -21.691 5.745 1.829 1.00 89.00 142 ASP A O 1
ATOM 1108 N N . THR A 1 143 ? -19.491 5.625 1.418 1.00 90.19 143 THR A N 1
ATOM 1109 C CA . THR A 1 143 ? -19.225 4.563 2.409 1.00 90.19 143 THR A CA 1
ATOM 1110 C C . THR A 1 143 ? -18.225 4.944 3.489 1.00 90.19 143 THR A C 1
ATOM 1112 O O . THR A 1 143 ? -18.214 4.315 4.548 1.00 90.19 143 THR A O 1
ATOM 1115 N N . LEU A 1 144 ? -17.392 5.959 3.249 1.00 91.69 144 LEU A N 1
ATOM 1116 C CA . LEU A 1 144 ? -16.413 6.410 4.230 1.00 91.69 144 LEU A CA 1
ATOM 1117 C C . LEU A 1 144 ? -17.053 7.342 5.252 1.00 91.69 144 LEU A C 1
ATOM 1119 O O . LEU A 1 144 ? -17.835 8.230 4.928 1.00 91.69 144 LEU A O 1
ATOM 1123 N N . THR A 1 145 ? -16.638 7.174 6.501 1.00 89.44 145 THR A N 1
ATOM 1124 C CA . THR A 1 145 ? -16.994 8.056 7.610 1.00 89.44 145 THR A CA 1
ATOM 1125 C C . THR A 1 145 ? -15.740 8.370 8.408 1.00 89.44 145 THR A C 1
ATOM 1127 O O . THR A 1 145 ? -14.947 7.464 8.675 1.00 89.44 145 THR A O 1
ATOM 1130 N N . SER A 1 146 ? -15.558 9.625 8.817 1.00 87.62 146 SER A N 1
ATOM 1131 C CA . SER A 1 146 ? -14.519 9.975 9.785 1.00 87.62 146 SER A CA 1
ATOM 1132 C C . SER A 1 146 ? -14.921 9.544 11.192 1.00 87.62 146 SER A C 1
ATOM 1134 O O . SER A 1 146 ? -16.098 9.517 11.551 1.00 87.62 146 SER A O 1
ATOM 1136 N N . ILE A 1 147 ? -13.912 9.229 11.999 1.00 82.31 147 ILE A N 1
ATOM 1137 C CA . ILE A 1 147 ? -14.058 9.016 13.435 1.00 82.31 147 ILE A CA 1
ATOM 1138 C C . ILE A 1 147 ? -13.314 10.155 14.120 1.00 82.31 147 ILE A C 1
ATOM 1140 O O . ILE A 1 147 ? -12.111 10.320 13.923 1.00 82.31 147 ILE A O 1
ATOM 1144 N N . GLU A 1 148 ? -14.029 10.947 14.912 1.00 79.75 148 GLU A N 1
ATOM 1145 C CA . GLU A 1 148 ? -13.397 11.913 15.803 1.00 79.75 148 GLU A CA 1
ATOM 1146 C C . GLU A 1 148 ? -12.876 11.187 17.045 1.00 79.75 148 GLU A C 1
ATOM 1148 O O . GLU A 1 148 ? -13.613 10.451 17.700 1.00 79.75 148 GLU A O 1
ATOM 1153 N N . LEU A 1 149 ? -11.596 11.387 17.351 1.00 79.56 149 LEU A N 1
ATOM 1154 C CA . LEU A 1 149 ? -10.940 10.811 18.523 1.00 79.56 149 LEU A CA 1
ATOM 1155 C C . LEU A 1 149 ? -11.058 11.758 19.724 1.00 79.56 149 LEU A C 1
ATOM 1157 O O . LEU A 1 149 ? -10.894 12.974 19.564 1.00 79.56 149 LEU A O 1
ATOM 1161 N N . SER A 1 150 ? -11.265 11.215 20.929 1.00 83.50 150 SER A N 1
ATOM 1162 C CA . SER A 1 150 ? -11.082 11.981 22.174 1.00 83.50 150 SER A CA 1
ATOM 1163 C C . SER A 1 150 ? -9.618 12.412 22.346 1.00 83.50 150 SER A C 1
ATOM 1165 O O . SER A 1 150 ? -8.722 11.860 21.711 1.00 83.50 150 SER A O 1
ATOM 1167 N N . GLU A 1 151 ? -9.331 13.374 23.226 1.00 84.56 151 GLU A N 1
ATOM 1168 C CA . GLU A 1 151 ? -7.943 13.798 23.482 1.00 84.56 151 GLU A CA 1
ATOM 1169 C C . GLU A 1 151 ? -7.068 12.647 24.008 1.00 84.56 151 GLU A C 1
ATOM 1171 O O . GLU A 1 151 ? -5.929 12.474 23.574 1.00 84.56 151 GLU A O 1
ATOM 1176 N N . GLU A 1 152 ? -7.604 11.793 24.883 1.00 82.81 152 GLU A N 1
ATOM 1177 C CA . GLU A 1 152 ? -6.895 10.603 25.359 1.00 82.81 152 GLU A CA 1
ATOM 1178 C C . GLU A 1 152 ? -6.655 9.588 24.234 1.00 82.81 152 GLU A C 1
ATOM 1180 O O . GLU A 1 152 ? -5.607 8.939 24.191 1.00 82.81 152 GLU A O 1
ATOM 1185 N N . GLU A 1 153 ? -7.613 9.443 23.317 1.00 81.25 153 GLU A N 1
ATOM 1186 C CA . GLU A 1 153 ? -7.485 8.568 22.154 1.00 81.25 153 GLU A CA 1
ATOM 1187 C C . GLU A 1 153 ? -6.479 9.106 21.143 1.00 81.25 153 GLU A C 1
ATOM 1189 O O . GLU A 1 153 ? -5.710 8.309 20.618 1.00 81.25 153 GLU A O 1
ATOM 1194 N N . LYS A 1 154 ? -6.409 10.426 20.930 1.00 82.31 154 LYS A N 1
ATOM 1195 C CA . LYS A 1 154 ? -5.390 11.072 20.086 1.00 82.31 154 LYS A CA 1
ATOM 1196 C C . LYS A 1 154 ? -3.983 10.814 20.606 1.00 82.31 154 LYS A C 1
ATOM 1198 O O . LYS A 1 154 ? -3.131 10.370 19.851 1.00 82.31 154 LYS A O 1
ATOM 1203 N N . VAL A 1 155 ? -3.749 10.983 21.910 1.00 83.25 155 VAL A N 1
ATOM 1204 C CA . VAL A 1 155 ? -2.430 10.700 22.509 1.00 83.25 155 VAL A CA 1
ATOM 1205 C C . VAL A 1 155 ? -2.019 9.243 22.279 1.00 83.25 155 VAL A C 1
ATOM 1207 O O . VAL A 1 155 ? -0.864 8.951 21.966 1.00 83.25 155 VAL A O 1
ATOM 1210 N N . ARG A 1 156 ? -2.962 8.305 22.423 1.00 79.06 156 ARG A N 1
ATOM 1211 C CA . ARG A 1 156 ? -2.698 6.881 22.168 1.00 79.06 156 ARG A CA 1
ATOM 1212 C C . ARG A 1 156 ? -2.527 6.579 20.685 1.00 79.06 156 ARG A C 1
ATOM 1214 O O . ARG A 1 156 ? -1.682 5.758 20.338 1.00 79.06 156 ARG A O 1
ATOM 1221 N N . TYR A 1 157 ? -3.321 7.225 19.840 1.00 80.25 157 TYR A N 1
ATOM 1222 C CA . TYR A 1 157 ? -3.205 7.161 18.396 1.00 80.25 157 TYR A CA 1
ATOM 1223 C C . TYR A 1 157 ? -1.798 7.572 17.988 1.00 80.25 157 TYR A C 1
ATOM 1225 O O . TYR A 1 157 ? -1.087 6.740 17.446 1.00 80.25 157 TYR A O 1
ATOM 1233 N N . ASP A 1 158 ? -1.337 8.762 18.371 1.00 82.69 158 ASP A N 1
ATOM 1234 C CA . ASP A 1 158 ? -0.007 9.277 18.036 1.00 82.69 158 ASP A CA 1
ATOM 1235 C C . ASP A 1 158 ? 1.117 8.346 18.517 1.00 82.69 158 ASP A C 1
ATOM 1237 O O . ASP A 1 158 ? 2.090 8.104 17.795 1.00 82.69 158 ASP A O 1
ATOM 1241 N N . ALA A 1 159 ? 0.971 7.752 19.706 1.00 81.12 159 ALA A N 1
ATOM 1242 C CA . ALA A 1 159 ? 1.931 6.784 20.233 1.00 81.12 159 ALA A CA 1
ATOM 1243 C C . ALA A 1 159 ? 2.043 5.515 19.366 1.00 81.12 159 ALA A C 1
ATOM 1245 O O . ALA A 1 159 ? 3.143 5.003 19.162 1.00 81.12 159 ALA A O 1
ATOM 1246 N N . VAL A 1 160 ? 0.927 5.007 18.835 1.00 77.69 160 VAL A N 1
ATOM 1247 C CA . VAL A 1 160 ? 0.920 3.833 17.946 1.00 77.69 160 VAL A CA 1
ATOM 1248 C C . VAL A 1 160 ? 1.312 4.231 16.520 1.00 77.69 160 VAL A C 1
ATOM 1250 O O . VAL A 1 160 ? 2.169 3.585 15.915 1.00 77.69 160 VAL A O 1
ATOM 1253 N N . PHE A 1 161 ? 0.733 5.306 15.990 1.00 74.94 161 PHE A N 1
ATOM 1254 C CA . PHE A 1 161 ? 0.843 5.722 14.594 1.00 74.94 161 PHE A CA 1
ATOM 1255 C C . PHE A 1 161 ? 2.225 6.243 14.220 1.00 74.94 161 PHE A C 1
ATOM 1257 O O . PHE A 1 161 ? 2.723 5.924 13.140 1.00 74.94 161 PHE A O 1
ATOM 1264 N N . SER A 1 162 ? 2.901 6.936 15.140 1.00 75.56 162 SER A N 1
ATOM 1265 C CA . SER A 1 162 ? 4.303 7.328 14.948 1.00 75.56 162 SER A CA 1
ATOM 1266 C C . SER A 1 162 ? 5.204 6.121 14.654 1.00 75.56 162 SER A C 1
ATOM 1268 O O . SER A 1 162 ? 6.096 6.191 13.806 1.00 75.56 162 SER A O 1
ATOM 1270 N N . SER A 1 163 ? 4.927 4.972 15.283 1.00 78.69 163 SER A N 1
ATOM 1271 C CA . SER A 1 163 ? 5.653 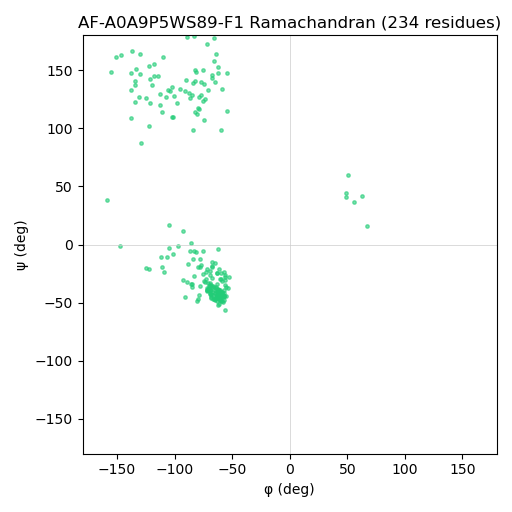3.729 15.012 1.00 78.69 163 SER A CA 1
ATOM 1272 C C . SER A 1 163 ? 5.266 3.077 13.678 1.00 78.69 163 SER A C 1
ATOM 1274 O O . SER A 1 163 ? 6.114 2.449 13.045 1.00 78.69 163 SER A O 1
ATOM 1276 N N . LEU A 1 164 ? 4.016 3.222 13.220 1.00 79.94 164 LEU A N 1
ATOM 1277 C CA . LEU A 1 164 ? 3.551 2.622 11.961 1.00 79.94 164 LEU A CA 1
ATOM 1278 C C . LEU A 1 164 ? 4.198 3.279 10.745 1.00 79.94 164 LEU A C 1
ATOM 1280 O O . LEU A 1 164 ? 4.632 2.560 9.845 1.00 79.94 164 LEU A O 1
ATOM 1284 N N . ARG A 1 165 ? 4.370 4.605 10.770 1.00 82.06 165 ARG A N 1
ATOM 1285 C CA . ARG A 1 165 ? 5.155 5.317 9.755 1.00 82.06 165 ARG A CA 1
ATOM 1286 C C . ARG A 1 165 ? 6.574 4.753 9.643 1.00 82.06 165 ARG A C 1
ATOM 1288 O O . ARG A 1 165 ? 7.055 4.442 8.561 1.00 82.06 165 ARG A O 1
ATOM 1295 N N . SER A 1 166 ? 7.215 4.509 10.784 1.00 85.06 166 SER A N 1
ATOM 1296 C CA . SER A 1 166 ? 8.558 3.915 10.801 1.00 85.06 166 SER A CA 1
ATOM 1297 C C . SER A 1 166 ? 8.575 2.495 10.214 1.00 85.06 166 SER A C 1
ATOM 1299 O O . SER A 1 166 ? 9.547 2.099 9.575 1.00 85.06 166 SER A O 1
ATOM 1301 N N . LYS A 1 167 ? 7.502 1.711 10.401 1.00 86.38 167 LYS A N 1
ATOM 1302 C CA . LYS A 1 167 ? 7.386 0.359 9.824 1.00 86.38 167 LYS A CA 1
ATOM 1303 C C . LYS A 1 167 ? 7.257 0.386 8.303 1.00 86.38 167 LYS A C 1
ATOM 1305 O O . LYS A 1 167 ? 7.897 -0.433 7.646 1.00 86.38 167 LYS A O 1
ATOM 1310 N N . ILE A 1 168 ? 6.443 1.286 7.751 1.00 87.44 168 ILE A N 1
ATOM 1311 C CA . ILE A 1 168 ? 6.270 1.392 6.296 1.00 87.44 168 ILE A CA 1
ATOM 1312 C C . ILE A 1 168 ? 7.529 1.962 5.627 1.00 87.44 168 ILE A C 1
ATOM 1314 O O . ILE A 1 168 ? 7.975 1.424 4.615 1.00 87.44 168 ILE A O 1
ATOM 1318 N N . GLU A 1 169 ? 8.195 2.935 6.255 1.00 87.50 169 GLU A N 1
ATOM 1319 C CA . GLU A 1 169 ? 9.504 3.431 5.812 1.00 87.50 169 GLU A CA 1
ATOM 1320 C C . GLU A 1 169 ? 10.576 2.325 5.868 1.00 87.50 169 GLU A C 1
ATOM 1322 O O . GLU A 1 169 ? 11.370 2.174 4.936 1.00 87.50 169 GLU A O 1
ATOM 1327 N N . GLY A 1 170 ? 10.557 1.489 6.913 1.00 89.06 170 GLY A N 1
ATOM 1328 C CA . GLY A 1 170 ? 11.403 0.298 7.017 1.00 89.06 170 GLY A CA 1
ATOM 1329 C C . GLY A 1 170 ? 11.146 -0.708 5.892 1.00 89.06 170 GLY A C 1
ATOM 1330 O O . GLY A 1 170 ? 12.092 -1.169 5.256 1.00 89.06 170 GLY A O 1
ATOM 1331 N N . PHE A 1 171 ? 9.876 -0.977 5.571 1.00 90.25 171 PHE A N 1
ATOM 1332 C CA . PHE A 1 171 ? 9.512 -1.811 4.423 1.00 90.25 171 PHE A CA 1
ATOM 1333 C C . PHE A 1 171 ? 10.072 -1.236 3.116 1.00 90.25 171 PHE A C 1
ATOM 1335 O O . PHE A 1 171 ? 10.632 -1.974 2.304 1.00 90.25 171 PHE A O 1
ATOM 1342 N N . PHE A 1 172 ? 9.953 0.077 2.898 1.00 90.81 172 PHE A N 1
ATOM 1343 C CA . PHE A 1 172 ? 10.506 0.709 1.702 1.00 90.81 172 PHE A CA 1
ATOM 1344 C C . PHE A 1 172 ? 12.026 0.573 1.637 1.00 90.81 172 PHE A C 1
ATOM 1346 O O . PHE A 1 172 ? 12.560 0.321 0.559 1.00 90.81 172 PHE A O 1
ATOM 1353 N N . SER A 1 173 ? 12.723 0.683 2.768 1.00 89.00 173 SER A N 1
ATOM 1354 C CA . SER A 1 173 ? 14.170 0.466 2.834 1.00 89.00 173 SER A CA 1
ATOM 1355 C C . SER A 1 173 ? 14.558 -0.973 2.461 1.00 89.00 173 SER A C 1
ATOM 1357 O O . SER A 1 173 ? 15.440 -1.178 1.620 1.00 89.00 173 SER A O 1
ATOM 1359 N N . ASP A 1 174 ? 13.848 -1.968 2.999 1.00 87.19 174 ASP A N 1
ATOM 1360 C CA . ASP A 1 174 ? 14.060 -3.387 2.681 1.00 87.19 174 ASP A CA 1
ATOM 1361 C C . ASP A 1 174 ? 13.782 -3.689 1.202 1.00 87.19 174 ASP A C 1
ATOM 1363 O O . ASP A 1 174 ? 14.554 -4.389 0.531 1.00 87.19 174 ASP A O 1
ATOM 1367 N N . MET A 1 175 ? 12.691 -3.127 0.671 1.00 89.31 175 MET A N 1
ATOM 1368 C CA . MET A 1 175 ? 12.339 -3.228 -0.742 1.00 89.31 175 MET A CA 1
ATOM 1369 C C . MET A 1 175 ? 13.445 -2.627 -1.610 1.00 89.31 175 MET A C 1
ATOM 1371 O O . MET A 1 175 ? 13.881 -3.281 -2.546 1.00 89.31 175 MET A O 1
ATOM 1375 N N . GLN A 1 176 ? 13.934 -1.426 -1.300 1.00 87.50 176 GLN A N 1
ATOM 1376 C CA . GLN A 1 176 ? 14.970 -0.748 -2.091 1.00 87.50 176 GLN A CA 1
ATOM 1377 C C . GLN A 1 176 ? 16.330 -1.434 -2.033 1.00 87.50 176 GLN A C 1
ATOM 1379 O O . GLN A 1 176 ? 17.100 -1.339 -2.985 1.00 87.50 176 GLN A O 1
ATOM 1384 N N . THR A 1 177 ? 16.619 -2.126 -0.934 1.00 84.25 177 THR A N 1
ATOM 1385 C CA . THR A 1 177 ? 17.823 -2.955 -0.809 1.00 84.25 177 THR A CA 1
ATOM 1386 C C . THR A 1 177 ? 17.740 -4.186 -1.710 1.00 84.25 177 THR A C 1
ATOM 1388 O O . THR A 1 177 ? 18.754 -4.640 -2.227 1.00 84.25 177 THR A O 1
ATOM 1391 N N . THR A 1 178 ? 16.531 -4.718 -1.911 1.00 84.25 178 THR A N 1
ATOM 1392 C CA . THR A 1 178 ? 16.293 -5.876 -2.787 1.00 84.25 178 THR A CA 1
ATOM 1393 C C . THR A 1 178 ? 16.132 -5.459 -4.253 1.00 84.25 178 THR A C 1
ATOM 1395 O O . THR A 1 178 ? 16.590 -6.162 -5.139 1.00 84.25 178 THR A O 1
ATOM 1398 N N . PHE A 1 179 ? 15.499 -4.312 -4.505 1.00 87.06 179 PHE A N 1
ATOM 1399 C CA . PHE A 1 179 ? 15.106 -3.805 -5.818 1.00 87.06 179 PHE A CA 1
ATOM 1400 C C . PHE A 1 179 ? 15.591 -2.362 -5.984 1.00 87.06 179 PHE A C 1
ATOM 1402 O O . PHE A 1 179 ? 14.865 -1.398 -5.698 1.00 87.06 179 PHE A O 1
ATOM 1409 N N . ALA A 1 180 ? 16.828 -2.196 -6.450 1.00 82.81 180 ALA A N 1
ATOM 1410 C CA . ALA A 1 180 ? 17.476 -0.893 -6.552 1.00 82.81 180 ALA A CA 1
ATOM 1411 C C . ALA A 1 180 ? 16.745 0.046 -7.536 1.00 82.81 180 ALA A C 1
ATOM 1413 O O . ALA A 1 180 ? 16.764 1.273 -7.361 1.00 82.81 180 ALA A O 1
ATOM 1414 N N . LYS A 1 181 ? 16.001 -0.518 -8.501 1.00 84.31 181 LYS A N 1
ATOM 1415 C CA . LYS A 1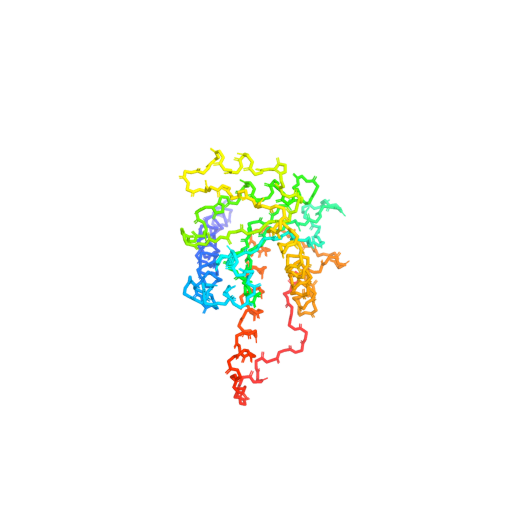 181 ? 15.114 0.213 -9.426 1.00 84.31 181 LYS A CA 1
ATOM 1416 C C . LYS A 1 181 ? 14.092 1.139 -8.757 1.00 84.31 181 LYS A C 1
ATOM 1418 O O . LYS A 1 181 ? 13.674 2.133 -9.353 1.00 84.31 181 LYS A O 1
ATOM 1423 N N . PHE A 1 182 ? 13.678 0.841 -7.529 1.00 86.25 182 PHE A N 1
ATOM 1424 C CA . PHE A 1 182 ? 12.690 1.641 -6.793 1.00 86.25 182 PHE A CA 1
ATOM 1425 C C . PHE A 1 182 ? 13.313 2.493 -5.690 1.00 86.25 182 PHE A C 1
ATOM 1427 O O . PHE A 1 182 ? 12.626 2.979 -4.788 1.00 86.25 182 PHE A O 1
ATOM 1434 N N . SER A 1 183 ? 14.630 2.687 -5.740 1.00 82.38 183 SER A N 1
ATOM 1435 C CA . SER A 1 183 ? 15.319 3.570 -4.812 1.00 82.38 183 SER A CA 1
ATOM 1436 C C . SER A 1 183 ? 14.946 5.039 -5.034 1.00 82.38 183 SER A C 1
ATOM 1438 O O . SER A 1 183 ? 14.768 5.503 -6.162 1.00 82.38 183 SER A O 1
ATOM 1440 N N . TYR A 1 184 ? 14.894 5.807 -3.945 1.00 80.19 184 TYR A N 1
ATOM 1441 C CA . TYR A 1 184 ? 14.874 7.271 -4.017 1.00 80.19 184 TYR A CA 1
ATOM 1442 C C . TYR A 1 184 ? 16.274 7.851 -4.293 1.00 80.19 184 TYR A C 1
ATOM 1444 O O . TYR A 1 184 ? 16.412 9.036 -4.595 1.00 80.19 184 TYR A O 1
ATOM 1452 N N . THR A 1 185 ? 17.335 7.042 -4.187 1.00 79.88 185 THR A N 1
ATOM 1453 C CA . THR A 1 185 ? 18.721 7.501 -4.368 1.00 79.88 185 THR A CA 1
ATOM 1454 C C . THR A 1 185 ? 19.185 7.376 -5.816 1.00 79.88 185 THR A C 1
ATOM 1456 O O . THR A 1 185 ? 19.745 8.332 -6.364 1.00 79.88 185 THR A O 1
ATOM 1459 N N . LEU A 1 186 ? 18.908 6.235 -6.450 1.00 81.00 186 LEU A N 1
ATOM 1460 C CA . LEU A 1 186 ? 19.323 5.917 -7.812 1.00 81.00 186 LEU A CA 1
ATOM 1461 C C . LEU A 1 186 ? 18.300 6.433 -8.817 1.00 81.00 186 LEU A C 1
ATOM 1463 O O . LEU A 1 186 ? 17.104 6.205 -8.679 1.00 81.00 186 LEU A O 1
ATOM 1467 N N . MET A 1 187 ? 18.779 7.153 -9.831 1.00 82.75 187 MET A N 1
ATOM 1468 C CA . MET A 1 187 ? 17.916 7.654 -10.893 1.00 82.75 187 MET A CA 1
ATOM 1469 C C . MET A 1 187 ? 17.669 6.560 -11.927 1.00 82.75 187 MET A C 1
ATOM 1471 O O . MET A 1 187 ? 18.586 6.183 -12.654 1.00 82.75 187 MET A O 1
ATOM 1475 N N . ASN A 1 188 ? 16.420 6.117 -12.030 1.00 82.75 188 ASN A N 1
ATOM 1476 C CA . ASN A 1 188 ? 16.004 5.071 -12.957 1.00 82.75 188 ASN A CA 1
ATOM 1477 C C . ASN A 1 188 ? 15.307 5.663 -14.181 1.00 82.75 188 ASN A C 1
ATOM 1479 O O . ASN A 1 188 ? 14.464 6.553 -14.060 1.00 82.75 188 ASN A O 1
ATOM 1483 N N . ARG A 1 189 ? 15.639 5.184 -15.381 1.00 83.69 189 ARG A N 1
ATOM 1484 C CA . ARG A 1 189 ? 14.962 5.626 -16.607 1.00 83.69 189 ARG A CA 1
ATOM 1485 C C . ARG A 1 189 ? 13.724 4.778 -16.831 1.00 83.69 189 ARG A C 1
ATOM 1487 O O . ARG A 1 189 ? 13.803 3.558 -16.892 1.00 83.69 189 ARG A O 1
ATOM 1494 N N . VAL A 1 190 ? 12.579 5.430 -16.986 1.00 85.00 190 VAL A N 1
ATOM 1495 C CA . VAL A 1 190 ? 11.314 4.741 -17.245 1.00 85.00 190 VAL A CA 1
ATOM 1496 C C . VAL A 1 190 ? 10.735 5.250 -18.553 1.00 85.00 190 VAL A C 1
ATOM 1498 O O . VAL A 1 190 ? 10.483 6.442 -18.725 1.00 85.00 190 VAL A O 1
ATOM 1501 N N . ALA A 1 191 ? 10.515 4.330 -19.489 1.00 81.50 191 ALA A N 1
ATOM 1502 C CA . ALA A 1 191 ? 9.851 4.630 -20.754 1.00 81.50 191 ALA A CA 1
ATOM 1503 C C . ALA A 1 191 ? 8.320 4.551 -20.635 1.00 81.50 191 ALA A C 1
ATOM 1505 O O . ALA A 1 191 ? 7.607 5.328 -21.273 1.00 81.50 191 ALA A O 1
ATOM 1506 N N . ASP A 1 192 ? 7.820 3.633 -19.802 1.00 87.00 192 ASP A N 1
ATOM 1507 C CA . ASP A 1 192 ? 6.401 3.312 -19.681 1.00 87.00 192 ASP A CA 1
ATOM 1508 C C . ASP A 1 192 ? 5.971 3.221 -18.210 1.00 87.00 192 ASP A C 1
ATOM 1510 O O . ASP A 1 192 ? 6.508 2.443 -17.418 1.00 87.00 192 ASP A O 1
ATOM 1514 N N . ARG A 1 193 ? 4.980 4.041 -17.851 1.00 88.06 193 ARG A N 1
ATOM 1515 C CA . ARG A 1 193 ? 4.451 4.154 -16.489 1.00 88.06 193 ARG A CA 1
ATOM 1516 C C . ARG A 1 193 ? 3.678 2.907 -16.048 1.00 88.06 193 ARG A C 1
ATOM 1518 O O . ARG A 1 193 ? 3.739 2.539 -14.878 1.00 88.06 193 ARG A O 1
ATOM 1525 N N . SER A 1 194 ? 2.968 2.253 -16.963 1.00 88.44 194 SER A N 1
ATOM 1526 C CA . SER A 1 194 ? 2.211 1.034 -16.671 1.00 88.44 194 SER A CA 1
ATOM 1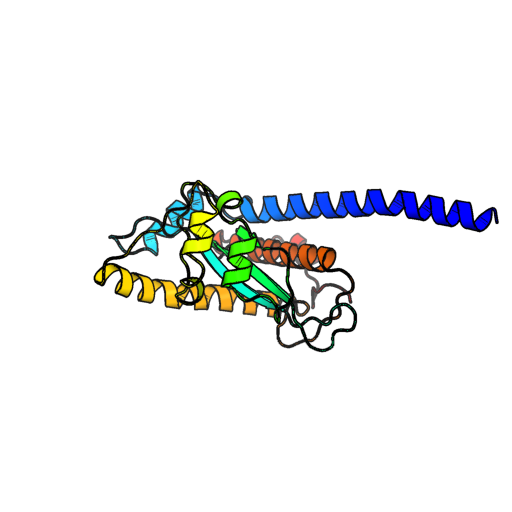527 C C . SER A 1 194 ? 3.148 -0.142 -16.417 1.00 88.44 194 SER A C 1
ATOM 1529 O O . SER A 1 194 ? 2.920 -0.910 -15.486 1.00 88.44 194 SER A O 1
ATOM 1531 N N . VAL A 1 195 ? 4.243 -0.247 -17.176 1.00 89.06 195 VAL A N 1
ATOM 1532 C CA . VAL A 1 195 ? 5.294 -1.244 -16.911 1.00 89.06 195 VAL A CA 1
ATOM 1533 C C . VAL A 1 195 ? 5.943 -1.000 -15.549 1.00 89.06 195 VAL A C 1
ATOM 1535 O O . VAL A 1 195 ? 6.092 -1.947 -14.781 1.00 89.06 195 VAL A O 1
ATOM 1538 N N . PHE A 1 196 ? 6.260 0.254 -15.210 1.00 90.50 196 PHE A N 1
ATOM 1539 C CA . PHE A 1 196 ? 6.771 0.595 -13.879 1.00 90.50 196 PHE A CA 1
ATOM 1540 C C . PHE A 1 196 ? 5.797 0.172 -12.773 1.00 90.50 196 PHE A C 1
ATOM 1542 O O . PHE A 1 196 ? 6.210 -0.488 -11.827 1.00 90.50 196 PHE A O 1
ATOM 1549 N N . SER A 1 197 ? 4.503 0.484 -12.911 1.00 92.38 197 SER A N 1
ATOM 1550 C CA . SER A 1 197 ? 3.483 0.101 -11.924 1.00 92.38 197 SER A CA 1
ATOM 1551 C C . SER A 1 197 ? 3.394 -1.418 -11.736 1.00 92.38 197 SER A C 1
ATOM 1553 O O . SER A 1 197 ? 3.322 -1.891 -10.604 1.00 92.38 197 SER A O 1
ATOM 1555 N N . LEU A 1 198 ? 3.469 -2.193 -12.823 1.00 93.19 198 LEU A N 1
ATOM 1556 C CA . LEU A 1 198 ? 3.476 -3.657 -12.767 1.00 93.19 198 LEU A CA 1
ATOM 1557 C C . LEU A 1 198 ? 4.694 -4.207 -12.022 1.00 93.19 198 LEU A C 1
ATOM 1559 O O . LEU A 1 198 ? 4.544 -5.057 -11.148 1.00 93.19 198 LEU A O 1
ATOM 1563 N N . GLN A 1 199 ? 5.890 -3.717 -12.356 1.00 92.19 199 GLN A N 1
ATOM 1564 C CA . GLN A 1 199 ? 7.132 -4.108 -11.681 1.00 92.19 199 GLN A CA 1
ATOM 1565 C C . GLN A 1 199 ? 7.071 -3.748 -10.190 1.00 92.19 199 GLN A C 1
ATOM 1567 O O . GLN A 1 199 ? 7.434 -4.550 -9.336 1.00 92.19 199 GLN A O 1
ATOM 1572 N N . TYR A 1 200 ? 6.522 -2.577 -9.873 1.00 92.44 200 TYR A N 1
ATOM 1573 C CA . TYR A 1 200 ? 6.375 -2.102 -8.504 1.00 92.44 200 TYR A CA 1
ATOM 1574 C C . TYR A 1 200 ? 5.420 -2.976 -7.676 1.00 92.44 200 TYR A C 1
ATOM 1576 O O . TYR A 1 200 ? 5.768 -3.433 -6.589 1.00 92.44 200 TYR A O 1
ATOM 1584 N N . LYS A 1 201 ? 4.245 -3.312 -8.224 1.00 94.69 201 LYS A N 1
ATOM 1585 C CA . LYS A 1 201 ? 3.300 -4.245 -7.586 1.00 94.69 201 LYS A CA 1
ATOM 1586 C C . LYS A 1 201 ? 3.892 -5.643 -7.412 1.00 94.69 201 LYS A C 1
ATOM 1588 O O . LYS A 1 201 ? 3.653 -6.283 -6.391 1.00 94.69 201 LYS A O 1
ATOM 1593 N N . LEU A 1 202 ? 4.659 -6.122 -8.392 1.00 94.00 202 LEU A N 1
ATOM 1594 C CA . LEU A 1 202 ? 5.338 -7.411 -8.294 1.00 94.00 202 LEU A CA 1
ATOM 1595 C C . LEU A 1 202 ? 6.378 -7.412 -7.164 1.00 94.00 202 LEU A C 1
ATOM 1597 O O . LEU A 1 202 ? 6.446 -8.389 -6.425 1.00 94.00 202 LEU A O 1
ATOM 1601 N N . CYS A 1 203 ? 7.129 -6.324 -6.968 1.00 92.44 203 CYS A N 1
ATOM 1602 C CA . CYS A 1 203 ? 8.035 -6.195 -5.822 1.00 92.44 203 CYS A CA 1
ATOM 1603 C C . CYS A 1 203 ? 7.316 -6.325 -4.494 1.00 92.44 203 CYS A C 1
ATOM 1605 O O . CYS A 1 203 ? 7.739 -7.118 -3.658 1.00 92.44 203 CYS A O 1
ATOM 1607 N N . PHE A 1 204 ? 6.220 -5.589 -4.316 1.00 93.94 204 PHE A N 1
ATOM 1608 C CA . PHE A 1 204 ? 5.421 -5.684 -3.100 1.00 93.94 204 PHE A CA 1
ATOM 1609 C C . PHE A 1 204 ? 4.931 -7.101 -2.853 1.00 93.94 204 PHE A C 1
ATOM 1611 O O . PHE A 1 204 ? 5.109 -7.618 -1.755 1.00 93.94 204 PHE A O 1
ATOM 1618 N N . LEU A 1 205 ? 4.443 -7.776 -3.893 1.00 94.44 205 LEU A N 1
ATOM 1619 C CA . LEU A 1 205 ? 3.986 -9.151 -3.766 1.00 94.44 205 LEU A CA 1
ATOM 1620 C C . LEU A 1 205 ? 5.116 -10.099 -3.331 1.00 94.44 205 LEU A C 1
ATOM 1622 O O . LEU A 1 205 ? 4.911 -10.962 -2.480 1.00 94.44 205 LEU A O 1
ATOM 1626 N N . LEU A 1 206 ? 6.316 -9.941 -3.893 1.00 92.50 206 LEU A N 1
ATOM 1627 C CA . LEU A 1 206 ? 7.485 -10.745 -3.524 1.00 92.50 206 LEU A CA 1
ATOM 1628 C C . LEU A 1 206 ? 7.971 -10.440 -2.098 1.00 92.50 206 LEU A C 1
ATOM 1630 O O . LEU A 1 206 ? 8.330 -11.364 -1.364 1.00 92.50 206 LEU A O 1
ATOM 1634 N N . CYS A 1 207 ? 7.949 -9.171 -1.684 1.00 92.19 207 CYS A N 1
ATOM 1635 C CA . CYS A 1 207 ? 8.243 -8.755 -0.312 1.00 92.19 207 CYS A CA 1
ATOM 1636 C C . CYS A 1 207 ? 7.239 -9.356 0.683 1.00 92.19 207 CYS A C 1
ATOM 1638 O O . CYS A 1 207 ? 7.655 -9.896 1.710 1.00 92.19 207 CYS A O 1
ATOM 1640 N N . ASP A 1 208 ? 5.947 -9.350 0.355 1.00 93.81 208 ASP A N 1
ATOM 1641 C CA . ASP A 1 208 ? 4.906 -9.958 1.183 1.00 93.81 208 ASP A CA 1
ATOM 1642 C C . ASP A 1 208 ? 5.085 -11.475 1.292 1.00 93.81 208 ASP A C 1
ATOM 1644 O O . ASP A 1 208 ? 4.993 -12.026 2.386 1.00 93.81 208 ASP A O 1
ATOM 1648 N N . ILE A 1 209 ? 5.414 -12.166 0.191 1.00 91.94 209 ILE A N 1
ATOM 1649 C CA . ILE A 1 209 ? 5.735 -13.605 0.219 1.00 91.94 209 ILE A CA 1
ATOM 1650 C C . ILE A 1 209 ? 6.919 -13.868 1.152 1.00 91.94 209 ILE A C 1
ATOM 1652 O O . ILE A 1 209 ? 6.839 -14.744 2.015 1.00 91.94 209 ILE A O 1
ATOM 1656 N N . LYS A 1 210 ? 8.011 -13.104 1.012 1.0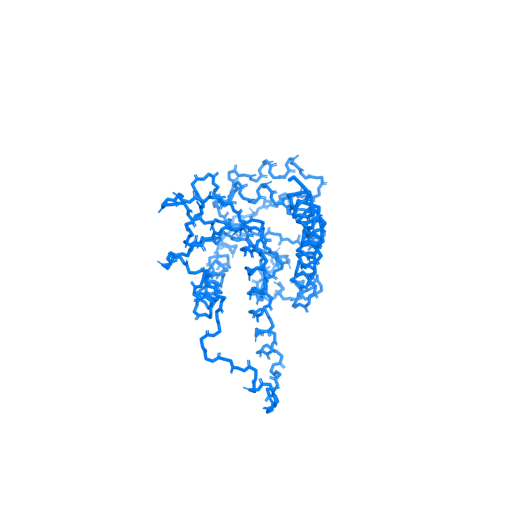0 89.12 210 LYS A N 1
ATOM 1657 C CA . LYS A 1 210 ? 9.202 -13.229 1.868 1.00 89.12 210 LYS A CA 1
ATOM 1658 C C . LYS A 1 210 ? 8.839 -13.050 3.343 1.00 89.12 210 LYS A C 1
ATOM 1660 O O . LYS A 1 210 ? 9.310 -13.806 4.194 1.00 89.12 210 LYS A O 1
ATOM 1665 N N . ARG A 1 211 ? 7.976 -12.080 3.647 1.00 90.69 211 ARG A N 1
ATOM 1666 C CA . ARG A 1 211 ? 7.511 -11.803 5.007 1.00 90.69 211 ARG A CA 1
ATOM 1667 C C . ARG A 1 211 ? 6.602 -12.909 5.541 1.00 90.69 211 ARG A C 1
ATOM 1669 O O . ARG A 1 211 ? 6.801 -13.347 6.669 1.00 90.69 211 ARG A O 1
ATOM 1676 N N . MET A 1 212 ? 5.676 -13.420 4.734 1.00 91.19 212 MET A N 1
ATOM 1677 C CA . MET A 1 212 ? 4.817 -14.553 5.098 1.00 91.19 212 MET A CA 1
ATOM 1678 C C . MET A 1 212 ? 5.622 -15.820 5.380 1.00 91.19 212 MET A C 1
ATOM 1680 O O . MET A 1 212 ? 5.366 -16.500 6.371 1.00 91.19 212 MET A O 1
ATOM 1684 N N . VAL A 1 213 ? 6.634 -16.116 4.561 1.00 90.50 213 VAL A N 1
ATOM 1685 C CA . VAL A 1 213 ? 7.566 -17.231 4.795 1.00 90.50 213 VAL A CA 1
ATOM 1686 C C . VAL A 1 213 ? 8.242 -17.100 6.159 1.00 90.50 213 VAL A C 1
ATOM 1688 O O . VAL A 1 213 ? 8.283 -18.076 6.909 1.00 90.50 213 VAL A O 1
ATOM 1691 N N . ALA A 1 214 ? 8.705 -15.897 6.513 1.00 89.81 214 ALA A N 1
ATOM 1692 C CA . ALA A 1 214 ? 9.312 -15.635 7.814 1.00 89.81 214 ALA A CA 1
ATOM 1693 C C . ALA A 1 214 ? 8.305 -15.767 8.973 1.00 89.81 214 ALA A C 1
ATOM 1695 O O . ALA A 1 214 ? 8.594 -16.450 9.954 1.00 89.81 214 ALA A O 1
ATOM 1696 N N . LEU A 1 215 ? 7.112 -15.172 8.854 1.00 89.94 215 LEU A N 1
ATOM 1697 C CA . LEU A 1 215 ? 6.063 -15.220 9.884 1.00 89.94 215 LEU A CA 1
ATOM 1698 C C . LEU A 1 215 ? 5.565 -16.643 10.152 1.00 89.94 215 LEU A C 1
ATOM 1700 O O . LEU A 1 215 ? 5.339 -17.021 11.299 1.00 89.94 215 LEU A O 1
ATOM 1704 N N . CYS A 1 216 ? 5.407 -17.442 9.099 1.00 90.12 216 CYS A N 1
ATOM 1705 C CA . CYS A 1 216 ? 4.961 -18.827 9.202 1.00 90.12 216 CYS A CA 1
ATOM 1706 C C . CYS A 1 216 ? 6.111 -19.814 9.457 1.00 90.12 216 CYS A C 1
ATOM 1708 O O . CYS A 1 216 ? 5.856 -21.015 9.537 1.00 90.12 216 CYS A O 1
ATOM 1710 N N . ASN A 1 217 ? 7.353 -19.328 9.584 1.00 92.00 217 ASN A N 1
ATOM 1711 C CA . ASN A 1 217 ? 8.557 -20.143 9.749 1.00 92.00 217 ASN A CA 1
ATOM 1712 C C . ASN A 1 217 ? 8.638 -21.284 8.712 1.00 92.00 217 ASN A C 1
ATOM 1714 O O . ASN A 1 217 ? 8.902 -22.444 9.044 1.00 92.00 217 ASN A O 1
ATOM 1718 N N . ILE A 1 218 ? 8.338 -20.961 7.451 1.00 90.19 218 ILE A N 1
ATOM 1719 C CA . ILE A 1 218 ? 8.333 -21.931 6.353 1.00 90.19 218 ILE A CA 1
ATOM 1720 C C . ILE A 1 218 ? 9.782 -22.265 6.006 1.00 90.19 218 ILE A C 1
ATOM 1722 O O . ILE A 1 218 ? 10.586 -21.382 5.713 1.00 90.19 218 ILE A O 1
ATOM 1726 N N . SER A 1 219 ? 10.115 -23.555 6.030 1.00 89.56 219 SER A N 1
ATOM 1727 C CA . SER A 1 219 ? 11.457 -24.014 5.686 1.00 89.56 219 SER A CA 1
ATOM 1728 C C . SER A 1 219 ? 11.722 -23.858 4.189 1.00 89.56 219 SER A C 1
ATOM 1730 O O . SER A 1 219 ? 10.912 -24.255 3.349 1.00 89.56 219 SER A O 1
ATOM 1732 N N . THR A 1 220 ? 12.880 -23.295 3.849 1.00 84.75 220 THR A N 1
ATOM 1733 C CA . THR A 1 220 ? 13.350 -23.252 2.466 1.00 84.75 220 THR A CA 1
ATOM 1734 C C . THR A 1 220 ? 13.845 -24.634 2.060 1.00 84.75 220 THR A C 1
ATOM 1736 O O . THR A 1 220 ? 14.920 -25.065 2.471 1.00 84.75 220 THR A O 1
ATOM 1739 N N . GLU A 1 221 ? 13.076 -25.317 1.218 1.00 83.81 221 GLU A N 1
ATOM 1740 C CA . GLU A 1 221 ? 13.513 -26.572 0.612 1.00 83.81 221 GLU A CA 1
ATOM 1741 C C . GLU A 1 221 ? 14.763 -26.380 -0.269 1.00 83.81 221 GLU A C 1
ATOM 1743 O O . GLU A 1 221 ? 14.895 -25.347 -0.938 1.00 83.81 221 GLU A O 1
ATOM 1748 N N . PRO A 1 222 ? 15.656 -27.385 -0.366 1.00 83.94 222 PRO A N 1
ATOM 1749 C CA . PRO A 1 222 ? 16.896 -27.281 -1.140 1.00 83.94 222 PRO A CA 1
ATOM 1750 C C . PRO A 1 222 ? 16.705 -26.902 -2.610 1.00 83.94 222 PRO A C 1
ATOM 1752 O O . PRO A 1 222 ? 17.602 -26.333 -3.213 1.00 83.94 222 PRO A O 1
ATOM 1755 N N . HIS A 1 223 ? 15.550 -27.199 -3.208 1.00 80.88 223 HIS A N 1
ATOM 1756 C CA . HIS A 1 223 ? 15.303 -26.862 -4.608 1.00 80.88 223 HIS A CA 1
ATOM 1757 C C . HIS A 1 223 ? 14.904 -25.392 -4.822 1.00 80.88 223 HIS A C 1
ATOM 1759 O O . HIS A 1 223 ? 15.044 -24.887 -5.935 1.00 80.88 223 HIS A O 1
ATOM 1765 N N . HIS A 1 224 ? 14.446 -24.687 -3.782 1.00 79.19 224 HIS A N 1
ATOM 1766 C CA . HIS A 1 224 ? 14.132 -23.257 -3.855 1.00 79.19 224 HIS A CA 1
ATOM 1767 C C . HIS A 1 224 ? 15.397 -22.395 -3.932 1.00 79.19 224 HIS A C 1
ATOM 1769 O O . HIS A 1 224 ? 15.384 -21.342 -4.563 1.00 79.19 224 HIS A O 1
ATOM 1775 N N . SER A 1 225 ? 16.512 -22.842 -3.344 1.00 73.62 225 SER A N 1
ATOM 1776 C CA . SER A 1 225 ? 17.775 -22.095 -3.393 1.00 73.62 225 SER A CA 1
ATOM 1777 C C . SER A 1 225 ? 18.374 -22.027 -4.803 1.00 73.62 225 SER A C 1
ATOM 1779 O O . SER A 1 225 ? 19.142 -21.117 -5.089 1.00 73.62 225 SER A O 1
ATOM 1781 N N . HIS A 1 226 ? 17.961 -22.910 -5.722 1.00 68.88 226 HIS A N 1
ATOM 1782 C CA . HIS A 1 226 ? 18.326 -22.826 -7.142 1.00 68.88 226 HIS A CA 1
ATOM 1783 C C . HIS A 1 226 ? 17.715 -21.621 -7.871 1.00 68.88 226 HIS A C 1
ATOM 1785 O O . HIS A 1 226 ? 18.139 -21.306 -8.979 1.00 68.88 226 HIS A O 1
ATOM 1791 N N . TRP A 1 227 ? 16.712 -20.975 -7.274 1.00 63.09 227 TRP A N 1
ATOM 1792 C CA . TRP A 1 227 ? 16.017 -19.818 -7.840 1.00 63.09 227 TRP A CA 1
ATOM 1793 C C . TRP A 1 227 ? 16.567 -18.493 -7.304 1.00 63.09 227 TRP A C 1
ATOM 1795 O O . TRP A 1 227 ? 16.093 -17.431 -7.699 1.00 63.09 227 TRP A O 1
ATOM 1805 N N . VAL A 1 228 ? 17.555 -18.545 -6.407 1.00 67.00 228 VAL A N 1
ATOM 1806 C CA . VAL A 1 228 ? 18.214 -17.355 -5.876 1.00 67.00 228 VAL A CA 1
ATOM 1807 C C . VAL A 1 228 ? 19.211 -16.865 -6.917 1.00 67.00 228 VAL A C 1
ATOM 1809 O O . VAL A 1 228 ? 20.158 -17.566 -7.266 1.00 67.00 228 VAL A O 1
ATOM 1812 N N . GLN A 1 229 ? 18.972 -15.664 -7.428 1.00 68.25 229 GLN A N 1
ATOM 1813 C CA . GLN A 1 229 ? 19.957 -14.915 -8.193 1.00 68.25 229 GLN A CA 1
ATOM 1814 C C . GLN A 1 229 ? 20.566 -13.870 -7.267 1.00 68.25 229 GLN A C 1
ATOM 1816 O O . GLN A 1 229 ? 19.828 -13.115 -6.628 1.00 68.25 229 GLN A O 1
ATOM 1821 N N . ASP A 1 230 ? 21.896 -13.843 -7.199 1.00 62.25 230 ASP A N 1
ATOM 1822 C CA . ASP A 1 230 ? 22.603 -12.688 -6.656 1.00 62.25 230 ASP A CA 1
ATOM 1823 C C . ASP A 1 230 ? 22.206 -11.469 -7.509 1.00 62.25 230 ASP A C 1
ATOM 1825 O O . ASP A 1 230 ? 22.132 -11.568 -8.736 1.00 62.25 230 ASP A O 1
ATOM 1829 N N . ASP A 1 231 ? 21.880 -10.352 -6.856 1.00 64.50 231 ASP A N 1
ATOM 1830 C CA . ASP A 1 231 ? 21.475 -9.095 -7.501 1.00 64.50 231 ASP A CA 1
ATOM 1831 C C . ASP A 1 231 ? 20.168 -9.163 -8.331 1.00 64.50 231 ASP A C 1
ATOM 1833 O O . ASP A 1 231 ? 20.081 -8.599 -9.423 1.00 64.50 231 ASP A O 1
ATOM 1837 N N . PHE A 1 232 ? 19.126 -9.844 -7.826 1.00 70.69 232 PHE A N 1
ATOM 1838 C CA . PHE A 1 232 ? 17.799 -9.863 -8.464 1.00 70.69 232 PHE A CA 1
ATOM 1839 C C . PHE A 1 232 ? 17.186 -8.455 -8.579 1.00 70.69 232 PHE A C 1
ATOM 1841 O O . PHE A 1 232 ? 16.564 -7.958 -7.644 1.00 70.69 232 PHE A O 1
ATOM 1848 N N . ASP A 1 233 ? 17.301 -7.843 -9.756 1.00 70.06 233 ASP A N 1
ATOM 1849 C CA . ASP A 1 233 ? 16.657 -6.572 -10.094 1.00 70.06 233 ASP A CA 1
ATOM 1850 C C . ASP A 1 233 ? 16.051 -6.617 -11.508 1.00 70.06 233 ASP A C 1
ATOM 1852 O O . ASP A 1 233 ? 16.305 -7.528 -12.305 1.00 70.06 233 ASP A O 1
ATOM 1856 N N . TYR A 1 234 ? 15.211 -5.639 -11.841 1.00 72.88 234 TYR A N 1
ATOM 1857 C CA . TYR A 1 234 ? 14.656 -5.526 -13.187 1.00 72.88 234 TYR A CA 1
ATOM 1858 C C . TYR A 1 234 ? 15.694 -4.950 -14.150 1.00 72.88 234 TYR A C 1
ATOM 1860 O O . TYR A 1 234 ? 16.342 -3.960 -13.815 1.00 72.88 234 TYR A O 1
ATOM 1868 N N . PRO A 1 235 ? 15.777 -5.468 -15.387 1.00 65.19 235 PRO A N 1
ATOM 1869 C CA . PRO A 1 235 ? 16.630 -4.872 -16.405 1.00 65.19 235 PRO A CA 1
ATOM 1870 C C . PRO A 1 235 ? 16.186 -3.435 -16.742 1.00 65.19 235 PRO A C 1
ATOM 1872 O O . PRO A 1 235 ? 15.002 -3.082 -16.606 1.00 65.19 235 PRO A O 1
ATOM 1875 N N . ASP A 1 236 ? 17.159 -2.634 -17.181 1.00 55.22 236 ASP A N 1
ATOM 1876 C CA . ASP A 1 236 ? 16.977 -1.279 -17.723 1.00 55.22 236 ASP A CA 1
ATOM 1877 C C . ASP A 1 236 ? 16.164 -1.263 -19.029 1.00 55.22 236 ASP A C 1
ATOM 1879 O O . ASP A 1 236 ? 16.411 -2.117 -19.916 1.00 55.22 236 ASP A O 1
#

Solvent-accessible surface area (backbone atoms only — not comparable to full-atom values): 13484 Å² total; per-residue (Å²): 115,70,76,55,54,56,54,50,55,55,50,64,58,46,52,60,52,52,52,48,51,53,51,55,47,46,55,49,48,50,50,44,25,43,57,70,84,40,43,75,68,54,30,58,57,56,8,47,85,71,36,56,94,92,44,73,43,57,21,32,41,57,50,66,45,64,26,25,33,33,44,88,86,39,93,76,48,25,33,27,26,41,33,31,26,36,69,85,68,37,50,40,46,69,47,75,64,41,48,41,85,86,36,56,59,39,62,43,53,58,70,62,50,55,76,84,74,54,59,98,81,60,30,78,45,74,60,80,82,36,60,90,36,46,68,62,45,36,74,72,37,98,79,56,75,91,80,89,70,53,74,71,50,43,57,51,44,52,65,49,49,60,53,49,56,54,51,54,53,48,49,52,51,56,46,25,73,53,31,53,77,55,17,65,82,46,80,31,80,41,92,47,69,68,60,50,40,46,55,52,50,49,50,45,44,53,52,33,50,56,48,49,35,61,76,68,65,56,79,84,52,82,76,60,63,75,72,64,59,87,84,59,60,82,83,130

Mean predicted aligned error: 8.05 Å

Radius of gyration: 20.2 Å; Cα contacts (8 Å, |Δi|>4): 282; chains: 1; bounding box: 44×46×76 Å